Protein AF-A0AA36UKP7-F1 (afdb_monomer)

Solvent-accessible surface area (backbone atoms only — not comparable to full-atom values): 17516 Å² total; per-residue (Å²): 137,86,87,78,80,96,76,83,80,90,83,93,78,85,72,82,81,84,82,79,96,75,78,86,54,66,50,66,48,72,48,78,81,52,103,86,43,78,50,83,47,48,32,35,57,54,98,91,41,84,43,79,56,79,92,79,79,86,82,85,82,88,83,83,83,83,89,79,90,80,80,91,74,94,81,83,78,85,74,75,80,72,76,78,73,52,63,62,54,51,42,50,67,78,38,43,71,61,49,52,50,48,54,36,33,55,57,70,66,43,35,70,78,45,72,69,39,33,50,39,45,44,45,39,49,36,55,55,36,53,42,45,46,64,59,34,62,29,71,69,54,37,71,68,32,78,71,36,54,76,69,60,46,37,69,37,30,42,48,18,34,46,66,70,74,45,68,80,78,79,71,97,58,89,70,66,79,67,61,75,48,28,28,54,12,36,48,51,50,59,59,51,49,58,58,61,21,59,63,56,35,61,44,39,42,77,73,75,21,35,62,88,43,53,30,37,56,40,42,72,51,95,83,35,41,73,54,50,51,51,55,51,46,52,39,61,52,65,65,70,68,52,77,67,45,46,52,40,12,44,49,22,28,50,51,42,56,52,49,49,51,53,46,43,24,65,60,70,73,47,60,89,89,68,69,45,64,89,88,69,73,71,88,89,123

Organism: NCBI:txid997348

Sequence (285 aa):
MIYIPKLFCNMTDFICSFVNDSVPKYLKIINFHSQTQISHHLFFIDSGSLHLRSSEKPVVQVSSKPSIKFCRSSKDIHMSETQELTFAKRLKEQTATIHDSVDNLVMSVEPFTNKENYIKFLKLQSVFHKAVDHIYKDPELNKAIPELEYMARYDAVTQDLADLGDKPYEYGKPLPHETGNKAIGWLYCAEGSNLGAAFLFKHAQKLDYNGEHGARHLAPHPNGRGKHWRAFVEHLNALGLSPEAEAEAIQGAKDAFAFYKVVLRETFGLPEGAEAPEGFVPHRH

Mean predicted aligned error: 14.62 Å

Foldseek 3Di:
DDDDDDDDDDDDDWDWDDDDDDDDQKTWTWDDPDPPDIAIWIWGDDPNDIDTDDDDDDDDDDDDDDDDDDDDDDDDDPDPPPPDDFLLVVLCVLCVVLVVQLVLQLVLLPCLPALVSVLLVLLLVLLLLVLLLVVLVPPVLCVLQPPSNVLRCNVVSQQLCVLSVHHRHDDPDDRHNDDALLSLLSSSLLLVVLLVLVQVQVSVVVNVAHCVHNCVSNHADPVGSVVVVVSVSVSSSVPPDDPVSSVSNSVSNVVSSVVSVVSSCVSSVHDPPDTRPPPRDRPPD

pLDDT: mean 78.12, std 27.67, range [23.27, 98.81]

Radius of gyration: 25.86 Å; Cα contacts (8 Å, |Δi|>4): 288; chains: 1; bounding box: 79×46×54 Å

InterPro domains:
  IPR016053 Haem oxygenase-like [PF01126] (86-266)
  IPR016084 Haem oxygenase-like, multi-helical [G3DSA:1.20.910.10] (78-285)
  IPR016084 Haem oxygenase-like, multi-helical [SSF48613] (87-267)

Structure (mmCIF, N/CA/C/O backbone):
data_AF-A0AA36UKP7-F1
#
_entry.id   AF-A0AA36UKP7-F1
#
loop_
_atom_site.group_PDB
_atom_site.id
_atom_site.type_symbol
_atom_site.label_atom_id
_atom_site.label_alt_id
_atom_site.label_comp_id
_atom_site.label_asym_id
_atom_site.label_entity_id
_atom_site.label_seq_id
_atom_site.pdbx_PDB_ins_code
_atom_site.Cartn_x
_atom_site.Cartn_y
_atom_site.Cartn_z
_atom_site.occupancy
_atom_site.B_iso_or_equiv
_atom_site.auth_seq_id
_atom_site.auth_comp_id
_atom_site.auth_asym_id
_atom_site.auth_atom_id
_atom_site.pdbx_PDB_model_num
ATOM 1 N N . MET A 1 1 ? 24.462 -5.124 30.229 1.00 25.95 1 MET A N 1
ATOM 2 C CA . MET A 1 1 ? 24.874 -4.131 29.215 1.00 25.95 1 MET A CA 1
ATOM 3 C C . MET A 1 1 ? 26.397 -4.163 29.174 1.00 25.95 1 MET A C 1
ATOM 5 O O . MET A 1 1 ? 27.007 -3.806 30.170 1.00 25.95 1 MET A O 1
ATOM 9 N N . ILE A 1 2 ? 27.004 -4.733 28.130 1.00 26.19 2 ILE A N 1
ATOM 10 C CA . ILE A 1 2 ? 28.469 -4.860 28.023 1.00 26.19 2 ILE A CA 1
ATOM 11 C C . ILE A 1 2 ? 28.966 -3.689 27.173 1.00 26.19 2 ILE A C 1
ATOM 13 O O . ILE A 1 2 ? 28.520 -3.520 26.042 1.00 26.19 2 ILE A O 1
ATOM 17 N N . TYR A 1 3 ? 29.846 -2.865 27.738 1.00 23.47 3 TYR A N 1
ATOM 18 C CA . TYR A 1 3 ? 30.470 -1.731 27.060 1.00 23.47 3 TYR A CA 1
ATOM 19 C C . TYR A 1 3 ? 31.751 -2.212 26.366 1.00 23.47 3 TYR A C 1
ATOM 21 O O . TYR A 1 3 ? 32.663 -2.692 27.036 1.00 23.47 3 TYR A O 1
ATOM 29 N N . ILE A 1 4 ? 31.818 -2.116 25.035 1.00 28.45 4 ILE A N 1
ATOM 30 C CA . ILE A 1 4 ? 33.010 -2.477 24.251 1.00 28.45 4 ILE A CA 1
ATOM 31 C C . ILE A 1 4 ? 33.709 -1.174 23.824 1.00 28.45 4 ILE A C 1
ATOM 33 O O . ILE A 1 4 ? 33.084 -0.365 23.134 1.00 28.45 4 ILE A O 1
ATOM 37 N N . PRO A 1 5 ? 34.975 -0.923 24.216 1.00 24.91 5 PRO A N 1
ATOM 38 C CA . PRO A 1 5 ? 35.673 0.297 23.831 1.00 24.91 5 PRO A CA 1
ATOM 39 C C . PRO A 1 5 ? 36.017 0.284 22.337 1.00 24.91 5 PRO A C 1
ATOM 41 O O . PRO A 1 5 ? 36.476 -0.724 21.802 1.00 24.91 5 PRO A O 1
ATOM 44 N N . LYS A 1 6 ? 35.850 1.440 21.683 1.00 31.39 6 LYS A N 1
ATOM 45 C CA . LYS A 1 6 ? 36.359 1.728 20.335 1.00 31.39 6 LYS A CA 1
ATOM 46 C C . LYS A 1 6 ? 37.882 1.578 20.311 1.00 31.39 6 LYS A C 1
ATOM 48 O O . LYS A 1 6 ? 38.593 2.510 20.672 1.00 31.39 6 LYS A O 1
ATOM 53 N N . LEU A 1 7 ? 38.377 0.441 19.843 1.00 26.36 7 LEU A N 1
ATOM 54 C CA . LEU A 1 7 ? 39.766 0.257 19.438 1.00 26.36 7 LEU A CA 1
ATOM 55 C C . LEU A 1 7 ? 39.769 -0.551 18.132 1.00 26.36 7 LEU A C 1
ATOM 57 O O . LEU A 1 7 ? 39.275 -1.671 18.098 1.00 26.36 7 LEU A O 1
ATOM 61 N N . PHE A 1 8 ? 40.347 0.061 17.093 1.00 27.14 8 PHE A N 1
ATOM 62 C CA . PHE A 1 8 ? 40.630 -0.455 15.741 1.00 27.14 8 PHE A CA 1
ATOM 63 C C . PHE A 1 8 ? 39.546 -0.304 14.651 1.00 27.14 8 PHE A C 1
ATOM 65 O O . PHE A 1 8 ? 38.723 -1.168 14.385 1.00 27.14 8 PHE A O 1
ATOM 72 N N . CYS A 1 9 ? 39.618 0.879 14.031 1.00 26.72 9 CYS A N 1
ATOM 73 C CA . CYS A 1 9 ? 39.531 1.223 12.605 1.00 26.72 9 CYS A CA 1
ATOM 74 C C . CYS A 1 9 ? 39.213 0.116 11.571 1.00 26.72 9 CYS A C 1
ATOM 76 O O . CYS A 1 9 ? 39.913 -0.887 11.507 1.00 26.72 9 CYS A O 1
ATOM 78 N N . ASN A 1 10 ? 38.260 0.445 10.684 1.00 29.30 10 ASN A N 1
ATOM 79 C CA . ASN A 1 10 ? 38.115 0.045 9.277 1.00 29.30 10 ASN A CA 1
ATOM 80 C C . ASN A 1 10 ? 38.398 -1.420 8.912 1.00 29.30 10 ASN A C 1
ATOM 82 O O . ASN A 1 10 ? 39.548 -1.766 8.667 1.00 29.30 10 ASN A O 1
ATOM 86 N N . MET A 1 11 ? 37.329 -2.214 8.757 1.00 27.25 11 MET A N 1
ATOM 87 C CA . MET A 1 11 ? 37.030 -3.078 7.596 1.00 27.25 11 MET A CA 1
ATOM 88 C C . MET A 1 11 ? 35.904 -4.055 7.973 1.00 27.25 11 MET A C 1
ATOM 90 O O . MET A 1 11 ? 35.941 -4.715 9.009 1.00 27.25 11 MET A O 1
ATOM 94 N N . THR A 1 12 ? 34.856 -4.047 7.159 1.00 31.64 12 THR A N 1
ATOM 95 C CA . THR A 1 12 ? 33.566 -4.716 7.339 1.00 31.64 12 THR A CA 1
ATOM 96 C C . THR A 1 12 ? 33.681 -6.214 7.051 1.00 31.64 12 THR A C 1
ATOM 98 O O . THR A 1 12 ? 34.183 -6.575 5.994 1.00 31.64 12 THR A O 1
ATOM 101 N N . ASP A 1 13 ? 33.280 -7.058 8.009 1.00 32.53 13 ASP A N 1
ATOM 102 C CA . ASP A 1 13 ? 32.375 -8.217 7.844 1.00 32.53 13 ASP A CA 1
ATOM 103 C C . ASP A 1 13 ? 32.493 -9.161 9.055 1.00 32.53 13 ASP A C 1
ATOM 105 O O . ASP A 1 13 ? 33.478 -9.873 9.243 1.00 32.53 13 ASP A O 1
ATOM 109 N N . PHE A 1 14 ? 31.461 -9.168 9.906 1.00 35.47 14 PHE A N 1
ATOM 110 C CA . PHE A 1 14 ? 31.338 -10.083 11.043 1.00 35.47 14 PHE A CA 1
ATOM 111 C C . PHE A 1 14 ? 30.368 -11.213 10.687 1.00 35.47 14 PHE A C 1
ATOM 113 O O . PHE A 1 14 ? 29.180 -10.968 10.493 1.00 35.47 14 PHE A O 1
ATOM 120 N N . ILE A 1 15 ? 30.841 -12.461 10.676 1.00 32.59 15 ILE A N 1
ATOM 121 C CA . ILE A 1 15 ? 29.964 -13.640 10.621 1.00 32.59 15 ILE A CA 1
ATOM 122 C C . ILE A 1 15 ? 29.880 -14.240 12.028 1.00 32.59 15 ILE A C 1
ATOM 124 O O . ILE A 1 15 ? 30.744 -15.009 12.445 1.00 32.59 15 ILE A O 1
ATOM 128 N N . CYS A 1 16 ? 28.825 -13.894 12.768 1.00 32.91 16 CYS A N 1
ATOM 129 C CA . CYS A 1 16 ? 28.451 -14.599 13.994 1.00 32.91 16 CYS A CA 1
ATOM 130 C C . CYS A 1 16 ? 27.569 -15.800 13.635 1.00 32.91 16 CYS A C 1
ATOM 132 O O . CYS A 1 16 ? 26.405 -15.634 13.281 1.00 32.91 16 CYS A O 1
ATOM 134 N N . SER A 1 17 ? 28.102 -17.017 13.749 1.00 34.38 17 SER A N 1
ATOM 135 C CA . SER A 1 17 ? 27.294 -18.241 13.703 1.00 34.38 17 SER A CA 1
ATOM 136 C C . SER A 1 17 ? 26.909 -18.630 15.134 1.00 34.38 17 SER A C 1
ATOM 138 O O . SER A 1 17 ? 27.776 -19.036 15.912 1.00 34.38 17 SER A O 1
ATOM 140 N N . PHE A 1 18 ? 25.626 -18.521 15.476 1.00 33.78 18 PHE A N 1
ATOM 141 C CA . PHE A 1 18 ? 25.065 -19.065 16.714 1.00 33.78 18 PHE A CA 1
ATOM 142 C C . PHE A 1 18 ? 24.665 -20.525 16.477 1.00 33.78 18 PHE A C 1
ATOM 144 O O . PHE A 1 18 ? 23.851 -20.806 15.602 1.00 33.78 18 PHE A O 1
ATOM 151 N N . VAL A 1 19 ? 25.238 -21.455 17.243 1.00 30.36 19 VAL A N 1
ATOM 152 C CA . VAL A 1 19 ? 24.817 -22.864 17.243 1.00 30.36 19 VAL A CA 1
ATOM 153 C C . VAL A 1 19 ? 24.002 -23.105 18.519 1.00 30.36 19 VAL A C 1
ATOM 155 O O . VAL A 1 19 ? 24.555 -23.017 19.608 1.00 30.36 19 VAL A O 1
ATOM 158 N N . ASN A 1 20 ? 22.695 -23.316 18.326 1.00 27.98 20 ASN A N 1
ATOM 159 C CA . ASN A 1 20 ? 21.596 -23.713 19.226 1.00 27.98 20 ASN A CA 1
ATOM 160 C C . ASN A 1 20 ? 21.738 -23.677 20.768 1.00 27.98 20 ASN A C 1
ATOM 162 O O . ASN A 1 20 ? 22.604 -24.309 21.366 1.00 27.98 20 ASN A O 1
ATOM 166 N N . ASP A 1 21 ? 20.734 -23.019 21.365 1.00 37.41 21 ASP A N 1
ATOM 167 C CA . ASP A 1 21 ? 20.038 -23.233 22.644 1.00 37.41 21 ASP A CA 1
ATOM 168 C C . ASP A 1 21 ? 20.729 -24.056 23.737 1.00 37.41 21 ASP A C 1
ATOM 170 O O . ASP A 1 21 ? 20.522 -25.261 23.868 1.00 37.41 21 ASP A O 1
ATOM 174 N N . SER A 1 22 ? 21.482 -23.342 24.582 1.00 37.44 22 SER A N 1
ATOM 175 C CA . SER A 1 22 ? 21.531 -23.425 26.058 1.00 37.44 22 SER A CA 1
ATOM 176 C C . SER A 1 22 ? 22.812 -22.720 26.522 1.00 37.44 22 SER A C 1
ATOM 178 O O . SER A 1 22 ? 23.862 -23.343 26.591 1.00 37.44 22 SER A O 1
ATOM 180 N N . VAL A 1 23 ? 22.733 -21.410 26.798 1.00 38.44 23 VAL A N 1
ATOM 181 C CA . VAL A 1 23 ? 23.818 -20.523 27.293 1.00 38.44 23 VAL A CA 1
ATOM 182 C C . VAL A 1 23 ? 25.157 -20.640 26.522 1.00 38.44 23 VAL A C 1
ATOM 184 O O . VAL A 1 23 ? 25.957 -21.540 26.786 1.00 38.44 23 VAL A O 1
ATOM 187 N N . PRO A 1 24 ? 25.487 -19.709 25.603 1.00 42.19 24 PRO A N 1
ATOM 188 C CA . PRO A 1 24 ? 26.693 -19.838 24.790 1.00 42.19 24 PRO A CA 1
ATOM 189 C C . PRO A 1 24 ? 27.954 -19.656 25.647 1.00 42.19 24 PRO A C 1
ATOM 191 O O . PRO A 1 24 ? 28.217 -18.573 26.164 1.00 42.19 24 PRO A O 1
ATOM 194 N N . LYS A 1 25 ? 28.768 -20.713 25.771 1.00 46.72 25 LYS A N 1
ATOM 195 C CA . LYS A 1 25 ? 30.097 -20.640 26.407 1.00 46.72 25 LYS A CA 1
ATOM 196 C C . LYS A 1 25 ? 31.215 -20.208 25.449 1.00 46.72 25 LYS A C 1
ATOM 198 O O . LYS A 1 25 ? 32.309 -19.914 25.922 1.00 46.72 25 LYS A O 1
ATOM 203 N N . TYR A 1 26 ? 30.971 -20.144 24.133 1.00 43.03 26 TYR A N 1
ATOM 204 C CA . TYR A 1 26 ? 32.023 -19.908 23.134 1.00 43.03 26 TYR A CA 1
ATOM 205 C C . TYR A 1 26 ? 31.586 -19.003 21.975 1.00 43.03 26 TYR A C 1
ATOM 207 O O . TYR A 1 26 ? 30.473 -19.128 21.467 1.00 43.03 26 TYR A O 1
ATOM 215 N N . LEU A 1 27 ? 32.500 -18.136 21.529 1.00 45.94 27 LEU A N 1
ATOM 216 C CA . LEU A 1 27 ? 32.374 -17.273 20.351 1.00 45.94 27 LEU A CA 1
ATOM 217 C C . LEU A 1 27 ? 33.537 -17.571 19.393 1.00 45.94 27 LEU A C 1
ATOM 219 O O . LEU A 1 27 ? 34.703 -17.549 19.795 1.00 45.94 27 LEU A O 1
ATOM 223 N N . LYS A 1 28 ? 33.235 -17.856 18.122 1.00 44.00 28 LYS A N 1
ATOM 224 C CA . LYS A 1 28 ? 34.241 -18.105 17.079 1.00 44.00 28 LYS A CA 1
ATOM 225 C C . LYS A 1 28 ? 34.325 -16.889 16.163 1.00 44.00 28 LYS A C 1
ATOM 227 O O . LYS A 1 28 ? 33.326 -16.528 15.553 1.00 44.00 28 LYS A O 1
ATOM 232 N N . ILE A 1 29 ? 35.508 -16.285 16.064 1.00 50.94 29 ILE A N 1
ATOM 233 C CA . ILE A 1 29 ? 35.768 -15.135 15.188 1.00 50.94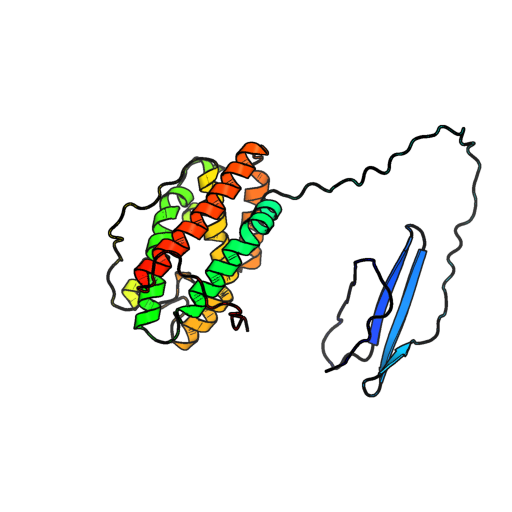 29 ILE A CA 1
ATOM 234 C C . ILE A 1 29 ? 36.737 -15.575 14.091 1.00 50.94 29 ILE A C 1
ATOM 236 O O . ILE A 1 29 ? 37.757 -16.217 14.365 1.00 50.94 29 ILE A O 1
ATOM 240 N N . ILE A 1 30 ? 36.393 -15.259 12.844 1.00 44.44 30 ILE A N 1
ATOM 241 C CA . ILE A 1 30 ? 37.206 -15.542 11.661 1.00 44.44 30 ILE A CA 1
ATOM 242 C C . ILE A 1 30 ? 37.650 -14.199 11.103 1.00 44.44 30 ILE A C 1
ATOM 244 O O . ILE A 1 30 ? 36.808 -13.400 10.707 1.00 44.44 30 ILE A O 1
ATOM 248 N N . ASN A 1 31 ? 38.961 -13.966 11.073 1.00 45.44 31 ASN A N 1
ATOM 249 C CA . ASN A 1 31 ? 39.519 -12.773 10.455 1.00 45.44 31 ASN A CA 1
ATOM 250 C C . ASN A 1 31 ? 40.154 -13.136 9.114 1.00 45.44 31 ASN A C 1
ATOM 252 O O . ASN A 1 31 ? 40.974 -14.053 9.021 1.00 45.44 31 ASN A O 1
ATOM 256 N N . PHE A 1 32 ? 39.815 -12.362 8.088 1.00 41.56 32 PHE A N 1
ATOM 257 C CA . PHE A 1 32 ? 40.439 -12.435 6.774 1.00 41.56 32 PHE A CA 1
ATOM 258 C C . PHE A 1 32 ? 41.482 -11.325 6.681 1.00 41.56 32 PHE A C 1
ATOM 260 O O . PHE A 1 32 ? 41.157 -10.154 6.847 1.00 41.56 32 PHE A O 1
ATOM 267 N N . HIS A 1 33 ? 42.755 -11.688 6.507 1.00 45.84 33 HIS A N 1
ATOM 268 C CA . HIS A 1 33 ? 43.847 -10.706 6.407 1.00 45.84 33 HIS A CA 1
ATOM 269 C C . HIS A 1 33 ? 44.265 -10.462 4.944 1.00 45.84 33 HIS A C 1
ATOM 271 O O . HIS A 1 33 ? 44.788 -9.397 4.631 1.00 45.84 33 HIS A O 1
ATOM 277 N N . SER A 1 34 ? 44.036 -11.431 4.045 1.00 44.09 34 SER A N 1
ATOM 278 C CA . SER A 1 34 ? 44.198 -11.328 2.580 1.00 44.09 34 SER A CA 1
ATOM 279 C C . SER A 1 34 ? 43.607 -12.571 1.880 1.00 44.09 34 SER A C 1
ATOM 281 O O . SER A 1 34 ? 43.241 -13.528 2.563 1.00 44.09 34 SER A O 1
ATOM 283 N N . GLN A 1 35 ? 43.583 -12.619 0.535 1.00 44.81 35 GLN A N 1
ATOM 284 C CA . GLN A 1 35 ? 43.099 -13.778 -0.255 1.00 44.81 35 GLN A CA 1
ATOM 285 C C . GLN A 1 35 ? 43.805 -15.119 0.053 1.00 44.81 35 GLN A C 1
ATOM 287 O O . GLN A 1 35 ? 43.353 -16.164 -0.402 1.00 44.81 35 GLN A O 1
ATOM 292 N N . THR A 1 36 ? 44.906 -15.119 0.814 1.00 35.88 36 THR A N 1
ATOM 293 C CA . THR A 1 36 ? 45.700 -16.328 1.105 1.00 35.88 36 THR A CA 1
ATOM 294 C C . THR A 1 36 ? 45.936 -16.589 2.597 1.00 35.88 36 THR A C 1
ATOM 296 O O . THR A 1 36 ? 46.627 -17.548 2.939 1.00 35.88 36 THR A O 1
ATOM 299 N N . GLN A 1 37 ? 45.358 -15.792 3.507 1.00 34.19 37 GLN A N 1
ATOM 300 C CA . GLN A 1 37 ? 45.531 -15.983 4.953 1.00 34.19 37 GLN A CA 1
ATOM 301 C C . GLN A 1 37 ? 44.224 -15.805 5.735 1.00 34.19 37 GLN A C 1
ATOM 303 O O . GLN A 1 37 ? 43.630 -14.724 5.749 1.00 34.19 37 GLN A O 1
ATOM 308 N N . ILE A 1 38 ? 43.839 -16.869 6.445 1.00 41.47 38 ILE A N 1
ATOM 309 C CA . ILE A 1 38 ? 42.707 -16.920 7.375 1.00 41.47 38 ILE A CA 1
ATOM 310 C C . ILE A 1 38 ? 43.253 -17.269 8.760 1.00 41.47 38 ILE A C 1
ATOM 312 O O . ILE A 1 38 ? 44.014 -18.228 8.906 1.00 41.47 38 ILE A O 1
ATOM 316 N N . SER A 1 39 ? 42.856 -16.513 9.781 1.00 47.38 39 SER A N 1
ATOM 317 C CA . SER A 1 39 ? 43.146 -16.821 11.183 1.00 47.38 39 SER A CA 1
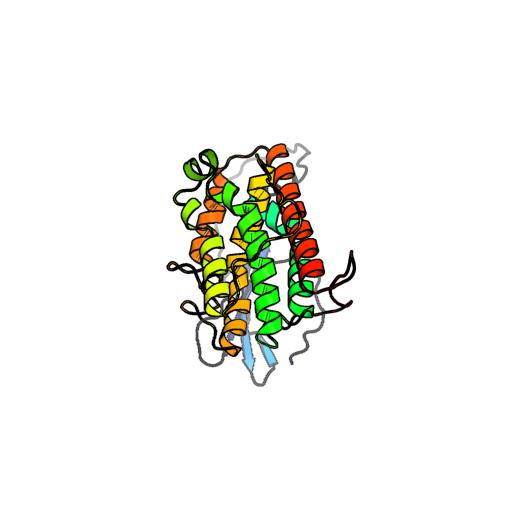ATOM 318 C C . SER A 1 39 ? 41.854 -17.131 11.942 1.00 47.38 39 SER A C 1
ATOM 320 O O . SER A 1 39 ? 40.849 -16.425 11.837 1.00 47.38 39 SER A O 1
ATOM 322 N N . HIS A 1 40 ? 41.878 -18.224 12.708 1.00 47.22 40 HIS A N 1
ATOM 323 C CA . HIS A 1 40 ? 40.769 -18.656 13.554 1.00 47.22 40 HIS A CA 1
ATOM 324 C C . HIS A 1 40 ? 41.074 -18.328 15.013 1.00 47.22 40 HIS A C 1
ATOM 326 O O . HIS A 1 40 ? 42.080 -18.786 15.552 1.00 47.22 40 HIS A O 1
ATOM 332 N N . HIS A 1 41 ? 40.179 -17.586 15.662 1.00 53.59 41 HIS A N 1
ATOM 333 C CA . HIS A 1 41 ? 40.274 -17.300 17.089 1.00 53.59 41 HIS A CA 1
ATOM 334 C C . HIS A 1 41 ? 39.036 -17.831 17.811 1.00 53.59 41 HIS A C 1
ATOM 336 O O . HIS A 1 41 ? 37.898 -17.552 17.421 1.00 53.59 41 HIS A O 1
ATOM 342 N N . LEU A 1 42 ? 39.269 -18.628 18.857 1.00 46.03 42 LEU A N 1
ATOM 343 C CA . LEU A 1 42 ? 38.218 -19.177 19.704 1.00 46.03 42 LEU A CA 1
ATOM 344 C C . LEU A 1 42 ? 38.231 -18.450 21.048 1.00 46.03 42 LEU A C 1
ATOM 346 O O . LEU A 1 42 ? 39.224 -18.483 21.778 1.00 46.03 42 LEU A O 1
ATOM 350 N N . PHE A 1 43 ? 37.116 -17.811 21.371 1.00 54.94 43 PHE A N 1
ATOM 351 C CA . PHE A 1 43 ? 36.921 -17.105 22.626 1.00 54.94 43 PHE A CA 1
ATOM 352 C C . PHE A 1 43 ? 35.907 -17.842 23.491 1.00 54.94 43 PHE A C 1
ATOM 354 O O . PHE A 1 43 ? 35.003 -18.505 22.977 1.00 54.94 43 PHE A O 1
ATOM 361 N N . PHE A 1 44 ? 36.043 -17.706 24.804 1.00 50.09 44 PHE A N 1
ATOM 362 C CA . PHE A 1 44 ? 35.047 -18.162 25.764 1.00 50.09 44 PHE A CA 1
ATOM 363 C C . PHE A 1 44 ? 34.664 -17.039 26.717 1.00 50.09 44 PHE A C 1
ATOM 365 O O . PHE A 1 44 ? 35.445 -16.115 26.947 1.00 50.09 44 PHE A O 1
ATOM 372 N N . ILE A 1 45 ? 33.439 -17.112 27.230 1.00 46.25 45 ILE A N 1
ATOM 373 C CA . ILE A 1 45 ? 32.910 -16.143 28.188 1.00 46.25 45 ILE A CA 1
ATOM 374 C C . ILE A 1 45 ? 32.882 -16.816 29.555 1.00 46.25 45 ILE A C 1
ATOM 376 O O . ILE A 1 45 ? 32.211 -17.833 29.732 1.00 46.25 45 ILE A O 1
ATOM 380 N N . ASP A 1 46 ? 33.599 -16.232 30.507 1.00 40.41 46 ASP A N 1
ATOM 381 C CA . ASP A 1 46 ? 33.549 -16.607 31.917 1.00 40.41 46 ASP A CA 1
ATOM 382 C C . ASP A 1 46 ? 33.212 -15.359 32.735 1.00 40.41 46 ASP A C 1
ATOM 384 O O . ASP A 1 46 ? 33.821 -14.305 32.557 1.00 40.41 46 ASP A O 1
ATOM 388 N N . SER A 1 47 ? 32.192 -15.456 33.590 1.00 43.88 47 SER A N 1
ATOM 389 C CA . SER A 1 47 ? 31.840 -14.405 34.554 1.00 43.88 47 SER A CA 1
ATOM 390 C C . SER A 1 47 ? 31.666 -13.003 33.936 1.00 43.88 47 SER A C 1
ATOM 392 O O . SER A 1 47 ? 32.007 -11.987 34.536 1.00 43.88 47 SER A O 1
ATOM 394 N N . GLY A 1 48 ? 31.142 -12.942 32.704 1.00 41.97 48 GLY A N 1
ATOM 395 C CA . GLY A 1 48 ? 30.906 -11.695 31.965 1.00 41.97 48 GLY A CA 1
ATOM 396 C C . GLY A 1 48 ? 32.127 -11.110 31.243 1.00 41.97 48 GLY A C 1
ATOM 397 O O . GLY A 1 48 ? 31.999 -10.054 30.628 1.00 41.97 48 GLY A O 1
ATOM 398 N N . SER A 1 49 ? 33.279 -11.789 31.273 1.00 41.22 49 SER A N 1
ATOM 399 C CA . SER A 1 49 ? 34.518 -11.380 30.598 1.00 41.22 49 SER A CA 1
ATOM 400 C C . SER A 1 49 ? 34.869 -12.319 29.438 1.00 41.22 49 SER A C 1
ATOM 402 O O . SER A 1 49 ? 34.707 -13.537 29.532 1.00 41.22 49 SER A O 1
ATOM 404 N N . LEU A 1 50 ? 35.335 -11.750 28.319 1.00 43.81 50 LEU A N 1
ATOM 405 C CA . LEU A 1 50 ? 35.739 -12.493 27.121 1.00 43.81 50 LEU A CA 1
ATOM 406 C C . LEU A 1 50 ? 37.223 -12.879 27.217 1.00 43.81 50 LEU A C 1
ATOM 408 O O . LEU A 1 50 ? 38.087 -12.007 27.276 1.00 43.81 50 LEU A O 1
ATOM 412 N N . HIS A 1 51 ? 37.524 -14.174 27.170 1.00 46.12 51 HIS A N 1
ATOM 413 C CA . HIS A 1 51 ? 38.886 -14.707 27.219 1.00 46.12 51 HIS A CA 1
ATOM 414 C C . HIS A 1 51 ? 39.259 -15.397 25.898 1.00 46.12 51 HIS A C 1
ATOM 416 O O . HIS A 1 51 ? 38.485 -16.187 25.353 1.00 46.12 51 HIS A O 1
ATOM 422 N N . LEU A 1 52 ? 40.457 -15.111 25.374 1.00 48.22 52 LEU A N 1
ATOM 423 C CA . LEU A 1 52 ? 41.021 -15.786 24.198 1.00 48.22 52 LEU A CA 1
ATOM 424 C C . LEU A 1 52 ? 41.629 -17.129 24.621 1.00 48.22 52 LEU A C 1
ATOM 426 O O . LEU A 1 52 ? 42.515 -17.169 25.475 1.00 48.22 52 LEU A O 1
ATOM 430 N N . ARG A 1 53 ? 41.203 -18.234 24.003 1.00 43.22 53 ARG A N 1
ATOM 431 C CA . ARG A 1 53 ? 41.856 -19.534 24.194 1.00 43.22 53 ARG A CA 1
ATOM 432 C C . ARG A 1 53 ? 43.039 -19.629 23.224 1.00 43.22 53 ARG A C 1
ATOM 434 O O . ARG A 1 53 ? 42.822 -19.550 22.024 1.00 43.22 53 ARG A O 1
ATOM 441 N N . SER A 1 54 ? 44.252 -19.738 23.778 1.00 43.31 54 SER A N 1
ATOM 442 C CA . SER A 1 54 ? 45.571 -20.011 23.158 1.00 43.31 54 SER A CA 1
ATOM 443 C C . SER A 1 54 ? 45.652 -20.094 21.619 1.00 43.31 54 SER A C 1
ATOM 445 O O . SER A 1 54 ? 44.986 -20.908 20.982 1.00 43.31 54 SER A O 1
ATOM 447 N N . SER A 1 55 ? 46.554 -19.305 21.024 1.00 43.81 55 SER A N 1
ATOM 448 C CA . SER A 1 55 ? 46.850 -19.301 19.588 1.00 43.81 55 SER A CA 1
ATOM 449 C C . SER A 1 55 ? 47.720 -20.493 19.163 1.00 43.81 55 SER A C 1
ATOM 451 O O . SER A 1 55 ? 48.947 -20.387 19.134 1.00 43.81 55 SER A O 1
ATOM 453 N N . GLU A 1 56 ? 47.117 -21.601 18.748 1.00 37.59 56 GLU A N 1
ATOM 454 C CA . GLU A 1 56 ? 47.820 -22.582 17.915 1.00 37.59 56 GLU A CA 1
ATOM 455 C C . GLU A 1 56 ? 47.515 -22.292 16.442 1.00 37.59 56 GLU A C 1
ATOM 457 O O . GLU A 1 56 ? 46.378 -22.392 15.984 1.00 37.59 56 GLU A O 1
ATOM 462 N N . LYS A 1 57 ? 48.539 -21.854 15.702 1.00 35.47 57 LYS A N 1
ATOM 463 C CA . LYS A 1 57 ? 48.472 -21.631 14.253 1.00 35.47 57 LYS A CA 1
ATOM 464 C C . LYS A 1 57 ? 48.572 -22.988 13.541 1.00 35.47 57 LYS A C 1
ATOM 466 O O . LYS A 1 57 ? 49.627 -23.610 13.655 1.00 35.47 57 LYS A O 1
ATOM 471 N N . PRO A 1 58 ? 47.600 -23.426 12.724 1.00 29.59 58 PRO A N 1
ATOM 472 C CA . PRO A 1 58 ? 47.883 -24.416 11.700 1.00 29.59 58 PRO A CA 1
ATOM 473 C C . PRO A 1 58 ? 48.492 -23.680 10.501 1.00 29.59 58 PRO A C 1
ATOM 475 O O . PRO A 1 58 ? 47.812 -22.945 9.787 1.00 29.59 58 PRO A O 1
ATOM 478 N N . VAL A 1 59 ? 49.802 -23.836 10.303 1.00 29.77 59 VAL A N 1
ATOM 479 C CA . VAL A 1 59 ? 50.492 -23.395 9.085 1.00 29.77 59 VAL A CA 1
ATOM 480 C C . VAL A 1 59 ? 50.277 -24.472 8.024 1.00 29.77 59 VAL A C 1
ATOM 482 O O . VAL A 1 59 ? 50.887 -25.534 8.093 1.00 29.77 59 VAL A O 1
ATOM 485 N N . VAL A 1 60 ? 49.421 -24.211 7.036 1.00 28.94 60 VAL A N 1
ATOM 486 C CA . VAL A 1 60 ? 49.356 -25.035 5.820 1.00 28.94 60 VAL A CA 1
ATOM 487 C C . VAL A 1 60 ? 50.354 -24.458 4.813 1.00 28.94 60 VAL A C 1
ATOM 489 O O . VAL A 1 60 ? 50.151 -23.365 4.288 1.00 28.94 60 VAL A O 1
ATOM 492 N N . GLN A 1 61 ? 51.462 -25.168 4.577 1.00 27.22 61 GLN A N 1
ATOM 493 C CA . GLN A 1 61 ? 52.417 -24.866 3.506 1.00 27.22 61 GLN A CA 1
ATOM 494 C C . GLN A 1 61 ? 51.963 -25.532 2.203 1.00 27.22 61 GLN A C 1
ATOM 496 O O . GLN A 1 61 ? 51.862 -26.754 2.137 1.00 27.22 61 GLN A O 1
ATOM 501 N N . VAL A 1 62 ? 51.749 -24.741 1.150 1.00 29.33 62 VAL A N 1
ATOM 502 C CA . VAL A 1 62 ? 51.623 -25.250 -0.224 1.00 29.33 62 VAL A CA 1
ATOM 503 C C . VAL A 1 62 ? 52.986 -25.112 -0.900 1.00 29.33 62 VAL A C 1
ATOM 505 O O . VAL A 1 62 ? 53.520 -24.010 -1.030 1.00 29.33 62 VAL A O 1
ATOM 508 N N . SER A 1 63 ? 53.576 -26.246 -1.280 1.00 25.06 63 SER A N 1
ATOM 509 C CA . SER A 1 63 ? 54.900 -26.335 -1.891 1.00 25.06 63 SER A CA 1
ATOM 510 C C . SER A 1 63 ? 54.865 -26.261 -3.420 1.00 25.06 63 SER A C 1
ATOM 512 O O . SER A 1 63 ? 54.020 -26.881 -4.060 1.00 25.06 63 SER A O 1
ATOM 514 N N . SER A 1 64 ? 55.925 -25.651 -3.959 1.00 30.22 64 SER A N 1
ATOM 515 C CA . SER A 1 64 ? 56.473 -25.722 -5.327 1.00 30.22 64 SER A CA 1
ATOM 516 C C . SER A 1 64 ? 55.899 -24.784 -6.408 1.00 30.22 64 SER A C 1
ATOM 518 O O . SER A 1 64 ? 54.773 -24.906 -6.871 1.00 30.22 64 SER A O 1
ATOM 520 N N . LYS A 1 65 ? 56.761 -23.845 -6.839 1.00 30.38 65 LYS A N 1
ATOM 521 C CA . LYS A 1 65 ? 56.706 -23.128 -8.129 1.00 30.38 65 LYS A CA 1
ATOM 522 C C . LYS A 1 65 ? 57.186 -24.056 -9.264 1.00 30.38 65 LYS A C 1
ATOM 524 O O . LYS A 1 65 ? 57.966 -24.970 -8.995 1.00 30.38 65 LYS A O 1
ATOM 529 N N . PRO A 1 66 ? 56.895 -23.710 -10.532 1.00 27.52 66 PRO A N 1
ATOM 530 C CA . PRO A 1 66 ? 57.966 -23.073 -11.303 1.00 27.52 66 PRO A CA 1
ATOM 531 C C . PRO A 1 66 ? 57.529 -21.809 -12.069 1.00 27.52 66 PRO A C 1
ATOM 533 O O . PRO A 1 66 ? 56.541 -21.775 -12.788 1.00 27.52 66 PRO A O 1
ATOM 536 N N . SER A 1 67 ? 58.336 -20.766 -11.875 1.00 26.97 67 SER A N 1
ATOM 537 C CA . SER A 1 67 ? 58.823 -19.764 -12.833 1.00 26.97 67 SER A CA 1
ATOM 538 C C . SER A 1 67 ? 58.009 -19.447 -14.100 1.00 26.97 67 SER A C 1
ATOM 540 O O . SER A 1 67 ? 58.161 -20.117 -15.116 1.00 26.97 67 SER A O 1
ATOM 542 N N . ILE A 1 68 ? 57.341 -18.286 -14.114 1.00 25.03 68 ILE A N 1
ATOM 543 C CA . ILE A 1 68 ? 57.091 -17.512 -15.341 1.00 25.03 68 ILE A CA 1
ATOM 544 C C . ILE A 1 68 ? 57.538 -16.064 -15.094 1.00 25.03 68 ILE A C 1
ATOM 546 O O . ILE A 1 68 ? 57.154 -15.431 -14.112 1.00 25.03 68 ILE A O 1
ATOM 550 N N . LYS A 1 69 ? 58.429 -15.576 -15.965 1.00 26.02 69 LYS A N 1
ATOM 551 C CA . LYS A 1 69 ? 58.970 -14.210 -15.976 1.00 26.02 69 LYS A CA 1
ATOM 552 C C . LYS A 1 69 ? 57.842 -13.212 -16.253 1.00 26.02 69 LYS A C 1
ATOM 554 O O . LYS A 1 69 ? 57.246 -13.271 -17.322 1.00 26.02 69 LYS A O 1
ATOM 559 N N . PHE A 1 70 ? 57.615 -12.261 -15.348 1.00 24.19 70 PHE A N 1
ATOM 560 C CA . PHE A 1 70 ? 56.773 -11.099 -15.633 1.00 24.19 70 PHE A CA 1
ATOM 561 C C . PHE A 1 70 ? 57.644 -9.942 -16.128 1.00 24.19 70 PHE A C 1
ATOM 563 O O . PHE A 1 70 ? 58.501 -9.426 -15.408 1.00 24.19 70 PHE A O 1
ATOM 570 N N . CYS A 1 71 ? 57.436 -9.562 -17.386 1.00 23.27 71 CYS A N 1
ATOM 571 C CA . CYS A 1 71 ? 57.931 -8.315 -17.946 1.00 23.27 71 CYS A CA 1
ATOM 572 C C . CYS A 1 71 ? 57.147 -7.169 -17.286 1.00 23.27 71 CYS A C 1
ATOM 574 O O . CYS A 1 71 ? 55.920 -7.218 -17.227 1.00 23.27 71 CYS A O 1
ATOM 576 N N . ARG A 1 72 ? 57.837 -6.155 -16.750 1.00 30.53 72 ARG A N 1
ATOM 577 C CA . ARG A 1 72 ? 57.184 -4.957 -16.204 1.00 30.53 72 ARG A CA 1
ATOM 578 C C . ARG A 1 72 ? 56.479 -4.212 -17.338 1.00 30.53 72 ARG A C 1
ATOM 580 O O . ARG A 1 72 ? 57.150 -3.706 -18.231 1.00 30.53 72 ARG A O 1
ATOM 587 N N . SER A 1 73 ? 55.161 -4.088 -17.248 1.00 25.80 73 SER A N 1
ATOM 588 C CA . SER A 1 73 ? 54.417 -3.007 -17.888 1.00 25.80 73 SER A CA 1
ATOM 589 C C . SER A 1 73 ? 53.517 -2.374 -16.838 1.00 25.80 73 SER A C 1
ATOM 591 O O . SER A 1 73 ? 52.685 -3.039 -16.229 1.00 25.80 73 SER A O 1
ATOM 593 N N . SER A 1 74 ? 53.759 -1.095 -16.578 1.00 36.56 74 SER A N 1
ATOM 594 C CA . SER A 1 74 ? 52.944 -0.261 -15.708 1.00 36.56 74 SER A CA 1
ATOM 595 C C . SER A 1 74 ? 51.564 -0.044 -16.323 1.00 36.56 74 SER A C 1
ATOM 597 O O . SER A 1 74 ? 51.489 0.547 -17.400 1.00 36.56 74 SER A O 1
ATOM 599 N N . LYS A 1 75 ? 50.511 -0.451 -15.605 1.00 40.25 75 LYS A N 1
ATOM 600 C CA . LYS A 1 75 ? 49.204 0.220 -15.420 1.00 40.25 75 LYS A CA 1
ATOM 601 C C . LYS A 1 75 ? 48.141 -0.839 -15.127 1.00 40.25 75 LYS A C 1
ATOM 603 O O . LYS A 1 75 ? 47.496 -1.307 -16.050 1.00 40.25 75 LYS A O 1
ATO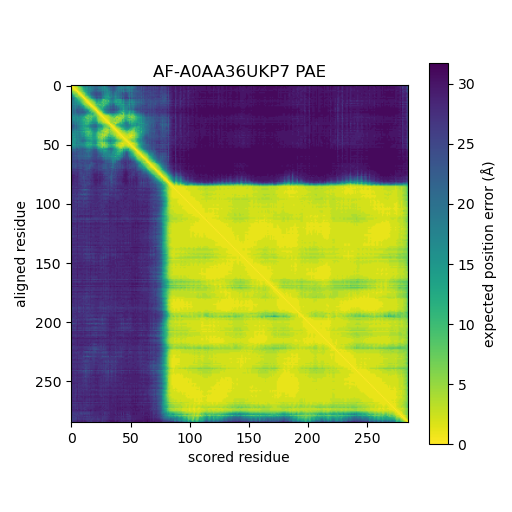M 608 N N . ASP A 1 76 ? 47.911 -1.115 -13.850 1.00 28.09 76 ASP A N 1
ATOM 609 C CA . ASP A 1 76 ? 46.632 -1.666 -13.406 1.00 28.09 76 ASP A CA 1
ATOM 610 C C . ASP A 1 76 ? 46.016 -0.651 -12.447 1.00 28.09 76 ASP A C 1
ATOM 612 O O . ASP A 1 76 ? 46.388 -0.518 -11.281 1.00 28.09 76 ASP A O 1
ATOM 616 N N . ILE A 1 77 ? 45.127 0.159 -13.016 1.00 37.12 77 ILE A N 1
ATOM 617 C CA . ILE A 1 77 ? 44.153 0.948 -12.275 1.00 37.12 77 ILE A CA 1
ATOM 618 C C . ILE A 1 77 ? 43.225 -0.076 -11.630 1.00 37.12 77 ILE A C 1
ATOM 620 O O . ILE A 1 77 ? 42.587 -0.861 -12.327 1.00 37.12 77 ILE A O 1
ATOM 624 N N . HIS A 1 78 ? 43.168 -0.080 -10.302 1.00 33.28 78 HIS A N 1
ATOM 625 C CA . HIS A 1 78 ? 42.226 -0.886 -9.539 1.00 33.28 78 HIS A CA 1
ATOM 626 C C . HIS A 1 78 ? 40.807 -0.364 -9.833 1.00 33.28 78 HIS A C 1
ATOM 628 O O . HIS A 1 78 ? 40.308 0.535 -9.160 1.00 33.28 78 HIS A O 1
ATOM 634 N N . MET A 1 79 ? 40.165 -0.875 -10.885 1.00 34.09 79 MET A N 1
ATOM 635 C CA . MET A 1 79 ? 38.726 -0.722 -11.070 1.00 34.09 79 MET A CA 1
ATOM 636 C C . MET A 1 79 ? 38.065 -1.642 -10.049 1.00 34.09 79 MET A C 1
ATOM 638 O O . MET A 1 79 ? 38.076 -2.861 -10.181 1.00 34.09 79 MET A O 1
ATOM 642 N N . SER A 1 80 ? 37.566 -1.043 -8.973 1.00 34.62 80 SER A N 1
ATOM 643 C CA . SER A 1 80 ? 36.564 -1.659 -8.113 1.00 34.62 80 SER A CA 1
ATOM 644 C C . SER A 1 80 ? 35.373 -2.031 -8.996 1.00 34.62 80 SER A C 1
ATOM 646 O O . SER A 1 80 ? 34.619 -1.142 -9.395 1.00 34.62 80 SER A O 1
ATOM 648 N N . GLU A 1 81 ? 35.213 -3.315 -9.327 1.00 38.56 81 GLU A N 1
ATOM 649 C CA . GLU A 1 81 ? 33.961 -3.846 -9.869 1.00 38.56 81 GLU A CA 1
ATOM 650 C C . GLU A 1 81 ? 32.854 -3.501 -8.874 1.00 38.56 81 GLU A C 1
ATOM 652 O O . GLU A 1 81 ? 32.713 -4.098 -7.808 1.00 38.56 81 GLU A O 1
ATOM 657 N N . THR A 1 82 ? 32.109 -2.450 -9.194 1.00 43.81 82 THR A N 1
ATOM 658 C CA . THR A 1 82 ? 30.920 -2.071 -8.447 1.00 43.81 82 THR A CA 1
ATOM 659 C C . THR A 1 82 ? 29.879 -3.081 -8.889 1.00 43.81 82 THR A C 1
ATOM 661 O O . THR A 1 82 ? 29.369 -2.979 -10.000 1.00 43.81 82 THR A O 1
ATOM 664 N N . GLN A 1 83 ? 29.665 -4.131 -8.097 1.00 53.03 83 GLN A N 1
ATOM 665 C CA . GLN A 1 83 ? 28.686 -5.164 -8.418 1.00 53.03 83 GLN A CA 1
ATOM 666 C C . GLN A 1 83 ? 27.329 -4.472 -8.617 1.00 53.03 83 GLN A C 1
ATOM 668 O O . GLN A 1 83 ? 26.804 -3.876 -7.674 1.00 53.03 83 GLN A O 1
ATOM 673 N N . GLU A 1 84 ? 26.806 -4.472 -9.848 1.00 71.75 84 GLU A N 1
ATOM 674 C CA . GLU A 1 84 ? 25.553 -3.784 -10.156 1.00 71.75 84 GLU A CA 1
ATOM 675 C C . GLU A 1 84 ? 24.441 -4.333 -9.262 1.00 71.75 84 GLU A C 1
ATOM 677 O O . GLU A 1 84 ? 24.191 -5.539 -9.187 1.00 71.75 84 GLU A O 1
ATOM 682 N N . LEU A 1 85 ? 23.787 -3.429 -8.534 1.00 86.00 85 LEU A N 1
ATOM 683 C CA . LEU A 1 85 ? 22.644 -3.780 -7.707 1.00 86.00 85 LEU A CA 1
ATOM 684 C C . LEU A 1 85 ? 21.530 -4.343 -8.596 1.00 86.00 85 LEU A C 1
ATOM 686 O O . LEU A 1 85 ? 21.335 -3.906 -9.723 1.00 86.00 85 LEU A O 1
ATOM 690 N N . THR A 1 86 ? 20.761 -5.299 -8.091 1.00 95.81 86 THR A N 1
ATOM 691 C CA . THR A 1 86 ? 19.546 -5.747 -8.783 1.00 95.81 86 THR A CA 1
ATOM 692 C C . THR A 1 86 ? 18.482 -4.6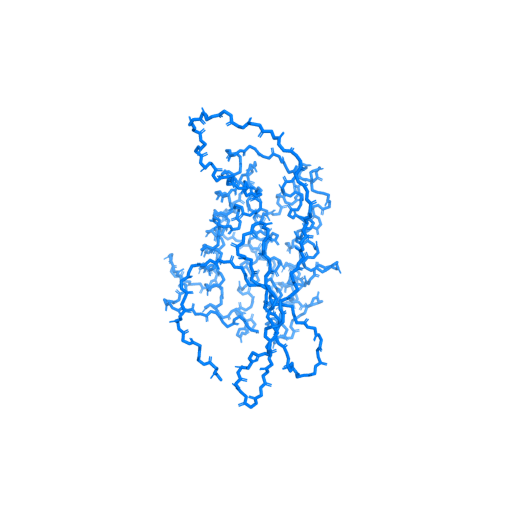46 -8.734 1.00 95.81 86 THR A C 1
ATOM 694 O O . THR A 1 86 ? 18.449 -3.872 -7.770 1.00 95.81 86 THR A O 1
ATOM 697 N N . PHE A 1 87 ? 17.552 -4.625 -9.690 1.00 97.12 87 PHE A N 1
ATOM 698 C CA . PHE A 1 87 ? 16.450 -3.655 -9.731 1.00 97.12 87 PHE A CA 1
ATOM 699 C C . PHE A 1 87 ? 15.711 -3.526 -8.386 1.00 97.12 87 PHE A C 1
ATOM 701 O O . PHE A 1 87 ? 15.611 -2.436 -7.820 1.00 97.12 87 PHE A O 1
ATOM 708 N N . ALA A 1 88 ? 15.297 -4.646 -7.783 1.00 97.00 88 ALA A N 1
ATOM 709 C CA . ALA A 1 88 ? 14.591 -4.630 -6.499 1.00 97.00 88 ALA A CA 1
ATOM 710 C C . ALA A 1 88 ? 15.428 -4.062 -5.330 1.00 97.00 88 ALA A C 1
ATOM 712 O O . ALA A 1 88 ? 14.872 -3.514 -4.374 1.00 97.00 88 ALA A O 1
ATOM 713 N N . LYS A 1 89 ? 16.766 -4.171 -5.388 1.00 96.62 89 LYS A N 1
ATOM 714 C CA . LYS A 1 89 ? 17.662 -3.563 -4.388 1.00 96.62 89 LYS A CA 1
ATOM 715 C C . LYS A 1 89 ? 17.723 -2.051 -4.578 1.00 96.62 89 LYS A C 1
ATOM 717 O O . LYS A 1 89 ? 17.603 -1.335 -3.590 1.00 96.62 89 LYS A O 1
ATOM 722 N N . ARG A 1 90 ? 17.819 -1.575 -5.827 1.00 97.44 90 ARG A N 1
ATOM 723 C CA . ARG A 1 90 ? 17.757 -0.140 -6.145 1.00 97.44 90 ARG A CA 1
ATOM 724 C C . ARG A 1 90 ? 16.438 0.485 -5.698 1.00 97.44 90 ARG A C 1
ATOM 726 O O . ARG A 1 90 ? 16.473 1.540 -5.073 1.00 97.44 90 ARG A O 1
ATOM 733 N N . LEU A 1 91 ? 15.305 -0.180 -5.946 1.00 97.62 91 LEU A N 1
ATOM 734 C CA . LEU A 1 91 ? 13.997 0.234 -5.420 1.00 97.62 91 LEU A CA 1
ATOM 735 C C . LEU A 1 91 ? 14.053 0.412 -3.902 1.00 97.62 91 LEU A C 1
ATOM 737 O O . LEU A 1 91 ? 13.825 1.513 -3.411 1.00 97.62 91 LEU A O 1
ATOM 741 N N . LYS A 1 92 ? 14.454 -0.637 -3.171 1.00 96.38 92 LYS A N 1
ATOM 742 C CA . LYS A 1 92 ? 14.541 -0.605 -1.706 1.00 96.38 92 LYS A CA 1
ATOM 743 C C . LYS A 1 92 ? 15.418 0.537 -1.193 1.00 96.38 92 LYS A C 1
ATOM 745 O O . LYS A 1 92 ? 15.012 1.248 -0.279 1.00 96.38 92 LYS A O 1
ATOM 750 N N . GLU A 1 93 ? 16.620 0.692 -1.740 1.00 96.94 93 GLU A N 1
ATOM 751 C CA . GLU A 1 93 ? 17.563 1.729 -1.308 1.00 96.94 93 GLU A CA 1
ATOM 752 C C . GLU A 1 93 ? 17.018 3.132 -1.575 1.00 96.94 93 GLU A C 1
ATOM 754 O O . GLU A 1 93 ? 17.060 3.990 -0.695 1.00 96.94 93 GLU A O 1
ATOM 759 N N . GLN A 1 94 ? 16.440 3.360 -2.756 1.00 97.69 94 GLN A N 1
ATOM 760 C CA . GLN A 1 94 ? 15.947 4.678 -3.151 1.00 97.69 94 GLN A CA 1
ATOM 761 C C . GLN A 1 94 ? 14.580 5.041 -2.562 1.00 97.69 94 GLN A C 1
ATOM 763 O O . GLN A 1 94 ? 14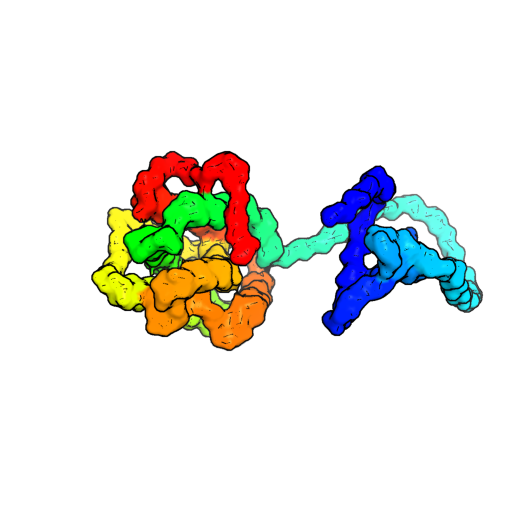.171 6.202 -2.658 1.00 97.69 94 GLN A O 1
ATOM 768 N N . THR A 1 95 ? 13.881 4.090 -1.939 1.00 96.81 95 THR A N 1
ATOM 769 C CA . THR A 1 95 ? 12.621 4.341 -1.228 1.00 96.81 95 THR A CA 1
ATOM 770 C C . THR A 1 95 ? 12.727 4.174 0.287 1.00 96.81 95 THR A C 1
ATOM 772 O O . THR A 1 95 ? 11.734 4.392 0.975 1.00 96.81 95 THR A O 1
ATOM 775 N N . ALA A 1 96 ? 13.895 3.825 0.838 1.00 94.38 96 ALA A N 1
ATOM 776 C CA . ALA A 1 96 ? 14.053 3.538 2.268 1.00 94.38 96 ALA A CA 1
ATOM 777 C C 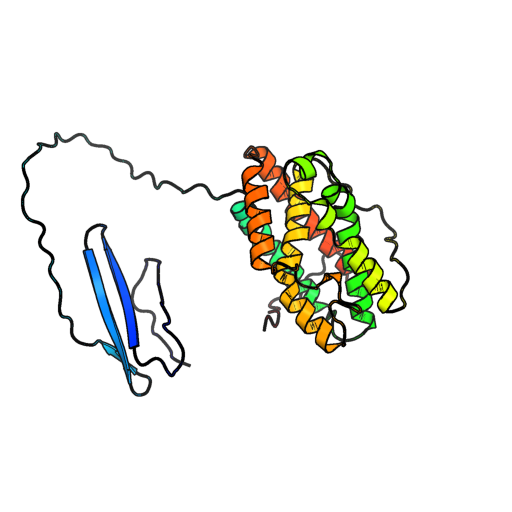. ALA A 1 96 ? 13.589 4.702 3.162 1.00 94.38 96 ALA A C 1
ATOM 779 O O . ALA A 1 96 ? 12.758 4.513 4.046 1.00 94.38 96 ALA A O 1
ATOM 780 N N . THR A 1 97 ? 14.056 5.923 2.884 1.00 94.06 97 THR A N 1
ATOM 781 C CA . THR A 1 97 ? 13.708 7.110 3.680 1.00 94.06 97 THR A CA 1
ATOM 782 C C . THR A 1 97 ? 12.212 7.425 3.641 1.00 94.06 97 THR A C 1
ATOM 784 O O . THR A 1 97 ? 11.618 7.719 4.677 1.00 94.06 97 THR A O 1
ATOM 787 N N . ILE A 1 98 ? 11.579 7.357 2.462 1.00 94.00 98 ILE A N 1
ATOM 788 C CA . ILE A 1 98 ? 10.144 7.650 2.354 1.00 94.00 98 ILE A CA 1
ATOM 789 C C . ILE A 1 98 ? 9.299 6.534 2.980 1.00 94.00 98 ILE A C 1
ATOM 791 O O . ILE A 1 98 ? 8.324 6.845 3.663 1.00 94.00 98 ILE A O 1
ATOM 795 N N . HIS A 1 99 ? 9.715 5.271 2.848 1.00 93.81 99 HIS A N 1
ATOM 796 C CA . HIS A 1 99 ? 9.100 4.137 3.535 1.00 93.81 99 HIS A CA 1
ATOM 797 C C . HIS A 1 99 ? 9.134 4.328 5.057 1.00 93.81 99 HIS A C 1
ATOM 799 O O . HIS A 1 99 ? 8.097 4.222 5.706 1.00 93.81 99 HIS A O 1
ATOM 805 N N . ASP A 1 100 ? 10.294 4.666 5.629 1.00 92.25 100 ASP A N 1
ATOM 806 C CA . ASP A 1 100 ? 10.406 4.924 7.069 1.00 92.25 100 ASP A CA 1
ATOM 807 C C . ASP A 1 100 ? 9.531 6.107 7.512 1.00 92.25 100 ASP A C 1
ATOM 809 O O . ASP A 1 100 ? 8.896 6.035 8.562 1.00 92.25 100 ASP A O 1
ATOM 813 N N . SER A 1 101 ? 9.417 7.168 6.700 1.00 94.31 101 SER A N 1
ATOM 814 C CA . SER A 1 101 ? 8.501 8.280 7.008 1.00 94.31 101 SER A CA 1
ATOM 815 C C . SER A 1 101 ? 7.030 7.845 7.034 1.00 94.31 101 SER A C 1
ATOM 817 O O . SER A 1 101 ? 6.273 8.295 7.892 1.00 94.31 101 SER A O 1
ATOM 819 N N . VAL A 1 102 ? 6.633 6.937 6.133 1.00 94.56 102 VAL A N 1
ATOM 820 C CA . VAL A 1 102 ? 5.278 6.371 6.087 1.00 94.56 102 VAL A CA 1
ATOM 821 C C . VAL A 1 102 ? 5.016 5.505 7.314 1.00 94.56 102 VAL A C 1
ATOM 823 O O . VAL A 1 102 ? 3.998 5.706 7.970 1.00 94.56 102 VAL A O 1
ATOM 826 N N . ASP A 1 103 ? 5.930 4.591 7.653 1.00 92.75 103 ASP A N 1
ATOM 827 C CA . ASP A 1 103 ? 5.813 3.728 8.838 1.00 92.75 103 ASP A CA 1
ATOM 828 C C . ASP A 1 103 ? 5.673 4.564 10.119 1.00 92.75 103 ASP A C 1
ATOM 830 O O . ASP A 1 103 ? 4.742 4.379 10.904 1.00 92.75 103 ASP A O 1
ATOM 834 N N . ASN A 1 104 ? 6.535 5.570 10.284 1.00 93.69 104 ASN A N 1
ATOM 835 C CA . ASN A 1 104 ? 6.485 6.475 11.428 1.00 93.69 104 ASN A CA 1
ATOM 836 C C . ASN A 1 104 ? 5.151 7.230 11.504 1.00 93.69 104 ASN A C 1
ATOM 838 O O . ASN A 1 104 ? 4.549 7.310 12.575 1.00 93.69 104 ASN A O 1
ATOM 842 N N . LEU A 1 105 ? 4.674 7.769 10.378 1.00 95.94 105 LEU A N 1
ATOM 843 C CA . LEU A 1 105 ? 3.431 8.535 10.337 1.00 95.94 105 LEU A CA 1
ATOM 844 C C . LEU A 1 105 ? 2.217 7.647 10.642 1.00 95.94 105 LEU A C 1
ATOM 846 O O . LEU A 1 105 ? 1.381 8.036 11.457 1.00 95.94 105 LEU A O 1
ATOM 850 N N . VAL A 1 106 ? 2.160 6.436 10.072 1.00 95.06 106 VAL A N 1
ATOM 851 C CA . VAL A 1 106 ? 1.127 5.431 10.382 1.00 95.06 106 VAL A CA 1
ATOM 852 C C . VAL A 1 106 ? 1.109 5.129 11.871 1.00 95.06 106 VAL A C 1
ATOM 854 O O . VAL A 1 106 ? 0.043 5.124 12.476 1.00 95.06 106 VAL A O 1
ATOM 857 N N . MET A 1 107 ? 2.266 4.913 12.490 1.00 93.81 107 MET A N 1
ATOM 858 C CA . MET A 1 107 ? 2.308 4.596 13.914 1.00 93.81 107 MET A CA 1
ATOM 859 C C . MET A 1 107 ? 1.968 5.796 14.804 1.00 93.81 107 MET A C 1
ATOM 861 O O . MET A 1 107 ? 1.354 5.603 15.852 1.00 93.81 107 MET A O 1
ATOM 865 N N . SER A 1 108 ? 2.288 7.025 14.388 1.00 95.31 108 SER A N 1
ATOM 866 C CA . SER A 1 108 ? 1.969 8.236 15.158 1.00 95.31 108 SER A CA 1
ATOM 867 C C . SER A 1 108 ? 0.475 8.571 15.226 1.00 95.31 108 SER A C 1
ATOM 869 O O . SER A 1 108 ? 0.065 9.283 16.136 1.00 95.31 108 SER A O 1
ATOM 871 N N . VAL A 1 109 ? -0.342 8.052 14.299 1.00 96.00 109 VAL A N 1
ATOM 872 C CA . VAL A 1 109 ? -1.807 8.233 14.326 1.00 96.00 109 VAL A CA 1
ATOM 873 C C . VAL A 1 109 ? -2.535 7.133 15.105 1.00 96.00 109 VAL A C 1
ATOM 875 O O . VAL A 1 109 ? -3.763 7.068 15.093 1.00 96.00 109 VAL A O 1
ATOM 878 N N . GLU A 1 110 ? -1.781 6.259 15.779 1.00 95.75 110 GLU A N 1
ATOM 879 C CA . GLU A 1 110 ? -2.278 5.223 16.688 1.00 95.75 110 GLU A CA 1
ATOM 880 C C . GLU A 1 110 ? -3.456 4.401 16.111 1.00 95.75 110 GLU A C 1
ATOM 882 O O . GLU A 1 110 ? -4.534 4.332 16.712 1.00 95.75 110 GLU A O 1
ATOM 887 N N . PRO A 1 111 ? -3.290 3.744 14.945 1.00 96.88 111 PRO A N 1
ATOM 888 C CA . PRO A 1 111 ? -4.384 3.077 14.232 1.00 96.88 111 PRO A CA 1
ATOM 889 C C . PRO A 1 111 ? -4.991 1.900 15.008 1.00 96.88 111 PRO A C 1
ATOM 891 O O . PRO A 1 111 ? -6.085 1.453 14.690 1.00 96.88 111 PRO A O 1
ATOM 894 N N . PHE A 1 112 ? -4.302 1.405 16.037 1.00 96.38 112 PHE A N 1
ATOM 895 C CA . PHE A 1 112 ? -4.724 0.260 16.848 1.00 96.38 112 PHE A CA 1
ATOM 896 C C . PHE A 1 112 ? -5.191 0.645 18.258 1.00 96.38 112 PHE A C 1
ATOM 898 O O . PHE A 1 112 ? -5.354 -0.233 19.098 1.00 96.38 112 PHE A O 1
ATOM 905 N N . THR A 1 113 ? -5.373 1.939 18.548 1.00 96.81 113 THR A N 1
ATOM 906 C CA . THR A 1 113 ? -5.794 2.392 19.887 1.00 96.81 113 THR A CA 1
ATOM 907 C C . THR A 1 113 ? -7.249 2.024 20.196 1.00 96.81 113 THR A C 1
ATOM 909 O O . THR A 1 113 ? -7.593 1.690 21.326 1.00 96.81 113 THR A O 1
ATOM 912 N N . ASN A 1 114 ? -8.119 2.039 19.182 1.00 97.38 114 ASN A N 1
ATOM 913 C CA . ASN A 1 114 ? -9.525 1.665 19.295 1.00 97.38 114 ASN A CA 1
ATOM 914 C C . ASN A 1 114 ? -10.123 1.339 17.914 1.00 97.38 114 ASN A C 1
ATOM 916 O O . ASN A 1 114 ? -9.493 1.548 16.875 1.00 97.38 114 ASN A O 1
ATOM 920 N N . LYS A 1 115 ? -11.376 0.865 17.908 1.00 98.06 115 LYS A N 1
ATOM 921 C CA . LYS A 1 115 ? -12.125 0.530 16.688 1.00 98.06 115 LYS A CA 1
ATOM 922 C C . LYS A 1 115 ? -12.266 1.712 15.716 1.00 98.06 115 LYS A C 1
ATOM 924 O O . LYS A 1 115 ? -12.187 1.506 14.511 1.00 98.06 115 LYS A O 1
ATOM 929 N N . GLU A 1 116 ? -12.473 2.935 16.207 1.00 98.00 116 GLU A N 1
ATOM 930 C CA . GLU A 1 116 ? -12.671 4.115 15.352 1.00 98.00 116 GLU A CA 1
ATOM 931 C C . GLU A 1 116 ? -11.410 4.437 14.537 1.00 98.00 116 GLU A C 1
ATOM 933 O O . GLU A 1 116 ? -11.476 4.610 13.319 1.00 98.00 116 GLU A O 1
ATOM 938 N N . ASN A 1 117 ? -10.247 4.454 15.191 1.00 98.19 117 ASN A N 1
ATOM 939 C CA . ASN A 1 117 ? -8.965 4.657 14.521 1.00 98.19 117 ASN A CA 1
ATOM 940 C C . ASN A 1 117 ? -8.610 3.497 13.589 1.00 98.19 117 ASN A C 1
ATOM 942 O O . ASN A 1 117 ? -8.052 3.727 12.515 1.00 98.19 117 ASN A O 1
ATOM 946 N N . TYR A 1 118 ? -8.990 2.269 13.942 1.00 98.62 118 TYR A N 1
ATOM 947 C CA . TYR A 1 118 ? -8.766 1.131 13.062 1.00 98.62 118 TYR A CA 1
ATOM 948 C C . TYR A 1 118 ? -9.640 1.190 11.800 1.00 98.62 118 TYR A C 1
ATOM 950 O O . TYR A 1 118 ? -9.157 0.914 10.707 1.00 98.62 118 TYR A O 1
ATOM 958 N N . ILE A 1 119 ? -10.889 1.660 11.899 1.00 98.62 119 ILE A N 1
ATOM 959 C CA . ILE A 1 119 ? -11.729 1.934 10.721 1.00 98.62 119 ILE A CA 1
ATOM 960 C C . ILE A 1 119 ? -11.097 3.017 9.836 1.00 98.62 119 ILE A C 1
ATOM 962 O O . ILE A 1 119 ? -11.080 2.866 8.616 1.00 98.62 119 ILE A O 1
ATOM 966 N N . LYS A 1 120 ? -10.537 4.091 10.413 1.00 98.62 120 LYS A N 1
ATOM 967 C CA . LYS A 1 120 ? -9.775 5.099 9.645 1.00 98.62 120 LYS A CA 1
ATOM 968 C C . LYS A 1 120 ? -8.587 4.457 8.924 1.00 98.62 120 LYS A C 1
ATOM 970 O O . LYS A 1 120 ? -8.371 4.712 7.742 1.00 98.62 120 LYS A O 1
ATOM 975 N N . PHE A 1 121 ? -7.865 3.560 9.591 1.00 98.50 121 PHE A N 1
ATOM 976 C CA . PHE A 1 121 ? -6.787 2.799 8.965 1.00 98.50 121 PHE A CA 1
ATOM 977 C C . PHE A 1 121 ? -7.284 1.917 7.806 1.00 98.50 121 PHE A C 1
ATOM 979 O O . PHE A 1 121 ? -6.696 1.959 6.729 1.00 98.50 121 PHE A O 1
ATOM 986 N N . LEU A 1 122 ? -8.396 1.192 7.965 1.00 98.75 122 LEU A N 1
ATOM 987 C CA . LEU A 1 122 ? -8.999 0.400 6.884 1.00 98.75 122 LEU A CA 1
ATOM 988 C C . LEU A 1 122 ? -9.473 1.265 5.706 1.00 98.75 122 LEU A C 1
ATOM 990 O O . LEU A 1 122 ? -9.329 0.861 4.555 1.00 98.75 122 LEU A O 1
ATOM 994 N N . LYS A 1 123 ? -9.989 2.473 5.962 1.00 98.75 123 LYS A N 1
ATOM 995 C CA . LYS A 1 123 ? -10.354 3.436 4.908 1.00 98.75 123 LYS A CA 1
ATOM 996 C C . LYS A 1 123 ? -9.128 3.857 4.102 1.00 98.75 123 LYS A C 1
ATOM 998 O O . LYS A 1 123 ? -9.161 3.765 2.879 1.00 98.75 123 LYS A O 1
ATOM 1003 N N . LEU A 1 124 ? -8.026 4.197 4.772 1.00 98.50 124 LEU A N 1
ATOM 1004 C CA . LEU A 1 124 ? -6.730 4.445 4.130 1.00 98.50 124 LEU A CA 1
ATOM 1005 C C . LEU A 1 124 ? -6.273 3.248 3.273 1.00 98.50 124 LEU A C 1
ATOM 1007 O O . LEU A 1 124 ? -5.932 3.433 2.104 1.00 98.50 124 LEU A O 1
ATOM 1011 N N . GLN A 1 125 ? -6.311 2.026 3.820 1.00 98.50 125 GLN A N 1
ATOM 1012 C CA . GLN A 1 125 ? -5.959 0.811 3.072 1.00 98.50 125 GLN A CA 1
ATOM 1013 C C . GLN A 1 125 ? -6.854 0.617 1.843 1.00 98.50 125 GLN A C 1
ATOM 1015 O O . GLN A 1 125 ? -6.355 0.279 0.772 1.00 98.50 125 GLN A O 1
ATOM 1020 N N . SER A 1 126 ? -8.160 0.862 1.976 1.00 98.56 126 SER A N 1
ATOM 1021 C CA . SER A 1 126 ? -9.140 0.693 0.899 1.00 98.56 126 SER A CA 1
ATOM 1022 C C . SER A 1 126 ? -8.803 1.591 -0.287 1.00 98.56 126 SER A C 1
ATOM 1024 O O . SER A 1 126 ? -8.728 1.120 -1.421 1.00 98.56 126 SER A O 1
ATOM 1026 N N . VAL A 1 127 ? -8.505 2.868 -0.024 1.00 98.69 127 VAL A N 1
ATOM 1027 C CA . VAL A 1 127 ? -8.113 3.834 -1.060 1.00 98.69 127 VAL A CA 1
ATOM 1028 C C . VAL A 1 127 ? -6.837 3.395 -1.773 1.00 98.69 127 VAL A C 1
ATOM 1030 O O . VAL A 1 127 ? -6.800 3.372 -3.004 1.00 98.69 127 VAL A O 1
ATOM 1033 N N . PHE A 1 128 ? -5.795 3.029 -1.022 1.00 98.50 128 PHE A N 1
ATOM 1034 C CA . PHE A 1 128 ? -4.516 2.653 -1.618 1.00 98.50 128 PHE A CA 1
ATOM 1035 C C . PHE A 1 128 ? -4.621 1.358 -2.428 1.00 98.50 128 PHE A C 1
ATOM 1037 O O . PHE A 1 128 ? -4.198 1.327 -3.582 1.00 98.50 128 PHE A O 1
ATOM 1044 N N . HIS A 1 129 ? -5.249 0.316 -1.875 1.00 98.44 129 HIS A N 1
ATOM 1045 C CA . HIS A 1 129 ? -5.446 -0.943 -2.589 1.00 98.44 129 HIS A CA 1
ATOM 1046 C C . HIS A 1 129 ? -6.370 -0.795 -3.798 1.00 98.44 129 HIS A C 1
ATOM 1048 O O . HIS A 1 129 ? -6.157 -1.481 -4.795 1.00 98.44 129 HIS A O 1
ATOM 1054 N N . LYS A 1 130 ? -7.339 0.132 -3.768 1.00 98.38 130 LYS A N 1
ATOM 1055 C CA . LYS A 1 130 ? -8.142 0.445 -4.953 1.00 98.38 130 LYS A CA 1
ATOM 1056 C C . LYS A 1 130 ? -7.322 1.123 -6.049 1.00 98.38 130 LYS A C 1
ATOM 1058 O O . LYS A 1 130 ? -7.506 0.797 -7.217 1.00 98.38 130 LYS A O 1
ATOM 1063 N N . ALA A 1 131 ? -6.422 2.038 -5.684 1.00 98.31 131 ALA A N 1
ATOM 1064 C CA . ALA A 1 131 ? -5.580 2.772 -6.632 1.00 98.31 131 ALA A CA 1
ATOM 1065 C C . ALA A 1 131 ? -4.587 1.875 -7.398 1.00 98.31 131 ALA A C 1
ATOM 1067 O O . ALA A 1 131 ? -4.128 2.254 -8.470 1.00 98.31 131 ALA A O 1
ATOM 1068 N N . VAL A 1 132 ? -4.264 0.691 -6.867 1.00 98.38 132 VAL A N 1
ATOM 1069 C CA . VAL A 1 132 ? -3.380 -0.293 -7.522 1.00 98.38 132 VAL A CA 1
ATOM 1070 C C . VAL A 1 132 ? -4.123 -1.495 -8.111 1.00 98.38 132 VAL A C 1
ATOM 1072 O O . VAL A 1 132 ? -3.499 -2.341 -8.745 1.00 98.38 132 VAL A O 1
ATOM 1075 N N . ASP A 1 133 ? -5.444 -1.589 -7.935 1.00 98.25 133 ASP A N 1
ATOM 1076 C CA . ASP A 1 133 ? -6.251 -2.752 -8.339 1.00 98.25 133 ASP A CA 1
ATOM 1077 C C . ASP A 1 133 ? -6.159 -3.037 -9.848 1.00 98.25 133 ASP A C 1
ATOM 1079 O O . ASP A 1 133 ? -6.075 -4.191 -10.266 1.00 98.25 133 ASP A O 1
ATOM 1083 N N . HIS A 1 134 ? -6.107 -1.993 -10.683 1.00 98.44 134 HIS A N 1
ATOM 1084 C CA . HIS A 1 134 ? -5.940 -2.159 -12.131 1.00 98.44 134 HIS A CA 1
ATOM 1085 C C . HIS A 1 134 ? -4.546 -2.661 -12.517 1.00 98.44 134 HIS A C 1
ATOM 1087 O O . HIS A 1 134 ? -4.419 -3.316 -13.543 1.00 98.44 134 HIS A O 1
ATOM 1093 N N . ILE A 1 135 ? -3.523 -2.395 -11.699 1.00 98.62 135 ILE A N 1
ATOM 1094 C CA . ILE A 1 135 ? -2.141 -2.832 -11.944 1.00 98.62 135 ILE A CA 1
ATOM 1095 C C . ILE A 1 135 ? -2.023 -4.338 -11.698 1.00 98.62 135 ILE A C 1
ATOM 1097 O O . ILE A 1 135 ? -1.433 -5.051 -12.504 1.00 98.62 135 ILE A O 1
ATOM 1101 N N . TYR A 1 136 ? -2.647 -4.845 -10.629 1.00 98.44 136 TYR A N 1
ATOM 1102 C CA . TYR A 1 136 ? -2.732 -6.289 -10.380 1.00 98.44 136 TYR A CA 1
ATOM 1103 C C . TYR A 1 136 ? -3.471 -7.035 -11.496 1.00 98.44 136 TYR A C 1
ATOM 1105 O O . TYR A 1 136 ? -3.185 -8.201 -11.747 1.00 98.44 136 TYR A O 1
ATOM 1113 N N . LYS A 1 137 ? -4.404 -6.364 -12.177 1.00 98.25 137 LYS A N 1
ATOM 1114 C CA . LYS A 1 137 ? -5.222 -6.914 -13.269 1.00 98.25 137 LYS A CA 1
ATOM 1115 C C . LYS A 1 137 ? -4.670 -6.586 -14.659 1.00 98.25 137 LYS A C 1
ATOM 1117 O O . LYS A 1 137 ? -5.332 -6.868 -15.657 1.00 98.25 137 LYS A O 1
ATOM 1122 N N . ASP A 1 138 ? -3.481 -5.989 -14.743 1.00 98.19 138 ASP A N 1
ATOM 1123 C CA . ASP A 1 138 ? -2.872 -5.637 -16.021 1.00 98.19 138 ASP A CA 1
ATOM 1124 C C . ASP A 1 138 ? -2.485 -6.911 -16.803 1.00 98.19 138 ASP A C 1
ATOM 1126 O O . ASP A 1 138 ? -1.762 -7.764 -16.268 1.00 98.19 138 ASP A O 1
ATOM 1130 N N . PRO A 1 139 ? -2.942 -7.075 -18.060 1.00 97.25 139 PRO A N 1
ATOM 1131 C CA . PRO A 1 139 ? -2.675 -8.286 -18.829 1.00 97.25 139 PRO A CA 1
ATOM 1132 C C . PRO A 1 139 ? -1.195 -8.525 -19.146 1.00 97.25 139 PRO A C 1
ATOM 1134 O O . PRO A 1 139 ? -0.784 -9.679 -19.246 1.00 97.25 139 PRO A O 1
ATOM 1137 N N . GLU A 1 140 ? -0.388 -7.476 -19.327 1.00 95.88 140 GLU A N 1
ATOM 1138 C CA . GLU A 1 140 ? 1.035 -7.634 -19.650 1.00 95.88 140 GLU A CA 1
ATOM 1139 C C . GLU A 1 140 ? 1.840 -8.009 -18.403 1.00 95.88 140 GLU A C 1
ATOM 1141 O O . GLU A 1 140 ? 2.675 -8.915 -18.456 1.00 95.88 140 GLU A O 1
ATOM 1146 N N . LEU A 1 141 ? 1.531 -7.408 -17.252 1.00 97.31 141 LEU A N 1
ATOM 1147 C CA . LEU A 1 141 ? 2.138 -7.792 -15.980 1.00 97.31 141 LEU A CA 1
ATOM 1148 C C . LEU A 1 141 ? 1.756 -9.216 -15.568 1.00 97.31 141 LEU A C 1
ATOM 1150 O O . LEU A 1 141 ? 2.628 -9.944 -15.103 1.00 97.31 141 LEU A O 1
ATOM 1154 N N . ASN A 1 142 ? 0.517 -9.662 -15.800 1.00 97.75 142 ASN A N 1
ATOM 1155 C CA . ASN A 1 142 ? 0.108 -11.045 -15.509 1.00 97.75 142 ASN A CA 1
ATOM 1156 C C . ASN A 1 142 ? 0.791 -12.087 -16.417 1.00 97.75 142 ASN A C 1
ATOM 1158 O O . ASN A 1 142 ? 0.941 -13.241 -16.020 1.00 97.75 142 ASN A O 1
ATOM 1162 N N . LYS A 1 143 ? 1.262 -11.707 -17.615 1.00 96.44 143 LYS A N 1
ATOM 1163 C CA . LYS A 1 143 ? 2.116 -12.591 -18.434 1.00 96.44 143 LYS A CA 1
ATOM 1164 C C . LYS A 1 143 ? 3.515 -12.751 -17.837 1.00 96.44 143 LYS A C 1
ATOM 1166 O O . LYS A 1 143 ? 4.109 -13.818 -17.968 1.00 96.44 143 LYS A O 1
ATOM 1171 N N . ALA A 1 144 ? 4.050 -11.696 -17.222 1.00 96.12 144 ALA A N 1
ATOM 1172 C CA . ALA A 1 144 ? 5.401 -11.682 -16.659 1.00 96.12 144 ALA A CA 1
ATOM 1173 C C . ALA A 1 144 ? 5.464 -12.198 -15.208 1.00 96.12 144 ALA A C 1
ATOM 1175 O O . ALA A 1 144 ? 6.465 -12.789 -14.796 1.00 96.12 144 ALA A O 1
ATOM 1176 N N . ILE A 1 145 ? 4.397 -11.983 -14.439 1.00 96.88 145 ILE A N 1
ATOM 1177 C CA . ILE A 1 145 ? 4.264 -12.339 -13.027 1.00 96.88 145 ILE A CA 1
ATOM 1178 C C . ILE A 1 145 ? 3.050 -13.271 -12.895 1.00 96.88 145 ILE A C 1
ATOM 1180 O O . ILE A 1 145 ? 1.915 -12.794 -12.883 1.00 96.88 145 ILE A O 1
ATOM 1184 N N . PRO A 1 146 ? 3.264 -14.597 -12.814 1.00 94.88 146 PRO A N 1
ATOM 1185 C CA . PRO A 1 146 ? 2.173 -15.558 -12.713 1.00 94.88 146 PRO A CA 1
ATOM 1186 C C . PRO A 1 146 ? 1.298 -15.300 -11.486 1.00 94.88 146 PRO A C 1
ATOM 1188 O O . PRO A 1 146 ? 1.817 -15.033 -10.400 1.00 94.88 146 PRO A O 1
ATOM 1191 N N . GLU A 1 147 ? -0.019 -15.442 -11.657 1.00 94.50 147 GLU A N 1
ATOM 1192 C CA . GLU A 1 147 ? -1.022 -15.304 -10.591 1.00 94.50 147 GLU A CA 1
ATOM 1193 C C . GLU A 1 147 ? -1.050 -13.918 -9.917 1.00 94.50 147 GLU A C 1
ATOM 1195 O O . GLU A 1 147 ? -1.507 -13.792 -8.778 1.00 94.50 147 GLU A O 1
ATOM 1200 N N . LEU A 1 148 ? -0.559 -12.871 -10.595 1.00 97.06 148 LEU A N 1
ATOM 1201 C CA . LEU A 1 148 ? -0.491 -11.520 -10.038 1.00 97.06 148 LEU A CA 1
ATOM 1202 C C . LEU A 1 148 ? -1.868 -11.005 -9.605 1.00 97.06 148 LEU A C 1
ATOM 1204 O O . LEU A 1 148 ? -1.985 -10.459 -8.509 1.00 97.06 148 LEU A O 1
ATOM 1208 N N . GLU A 1 149 ? -2.912 -11.218 -10.407 1.00 96.38 149 GLU A N 1
ATOM 1209 C CA . GLU A 1 149 ? -4.271 -10.754 -10.090 1.00 96.38 149 GLU A CA 1
ATOM 1210 C C . GLU A 1 149 ? -4.779 -11.229 -8.716 1.00 96.38 149 GLU A C 1
ATOM 1212 O O . GLU A 1 149 ? -5.475 -10.488 -8.021 1.00 96.38 149 GLU A O 1
ATOM 1217 N N . TYR A 1 150 ? -4.363 -12.420 -8.273 1.00 94.44 150 TYR A N 1
ATOM 1218 C CA . TYR A 1 150 ? -4.779 -13.019 -7.001 1.00 94.44 150 TYR A CA 1
ATOM 1219 C C . TYR A 1 150 ? -3.984 -12.508 -5.793 1.00 94.44 150 TYR A C 1
ATOM 1221 O O . TYR A 1 150 ? -4.304 -12.846 -4.651 1.00 94.44 150 TYR A O 1
ATOM 1229 N N . MET A 1 151 ? -2.944 -11.698 -6.014 1.00 95.31 151 MET A N 1
ATOM 1230 C CA . MET A 1 151 ? -2.161 -11.077 -4.940 1.00 95.31 151 MET A CA 1
ATOM 1231 C C . MET A 1 151 ? -2.834 -9.811 -4.384 1.00 95.31 151 MET A C 1
ATOM 1233 O O . MET A 1 151 ? -2.518 -9.386 -3.267 1.00 95.31 151 MET A O 1
ATOM 1237 N N . ALA A 1 152 ? -3.784 -9.233 -5.129 1.00 96.88 152 ALA A N 1
ATOM 1238 C CA . ALA A 1 152 ? -4.514 -8.034 -4.740 1.00 96.88 152 ALA A CA 1
ATOM 1239 C C . ALA A 1 152 ? -5.248 -8.205 -3.396 1.00 96.88 152 ALA A C 1
ATOM 1241 O O . ALA A 1 152 ? -5.777 -9.265 -3.063 1.00 96.88 152 ALA A O 1
ATOM 1242 N N . ARG A 1 153 ? -5.309 -7.125 -2.605 1.00 97.12 153 ARG A N 1
ATOM 1243 C CA . ARG A 1 153 ? -5.915 -7.126 -1.256 1.00 97.12 153 ARG A CA 1
ATOM 1244 C C . ARG A 1 153 ? -7.150 -6.244 -1.116 1.00 97.12 153 ARG A C 1
ATOM 1246 O O . ARG A 1 153 ? -7.707 -6.170 -0.024 1.00 97.12 153 ARG A O 1
ATOM 1253 N N . TYR A 1 154 ? -7.599 -5.601 -2.193 1.00 97.88 154 TYR A N 1
ATOM 1254 C CA . TYR A 1 154 ? -8.728 -4.670 -2.138 1.00 97.88 154 TYR A CA 1
ATOM 1255 C C . TYR A 1 154 ? -10.014 -5.329 -1.612 1.00 97.88 154 TYR A C 1
ATOM 1257 O O . TYR A 1 154 ? -10.670 -4.783 -0.720 1.00 97.88 154 TYR A O 1
ATOM 1265 N N . ASP A 1 155 ? -10.326 -6.537 -2.082 1.00 97.94 155 ASP A N 1
ATOM 1266 C CA . ASP A 1 155 ? -11.511 -7.275 -1.632 1.00 97.94 155 ASP A CA 1
ATOM 1267 C C . ASP A 1 155 ? -11.413 -7.661 -0.149 1.00 97.94 155 ASP A C 1
ATOM 1269 O O . ASP A 1 155 ? -12.384 -7.528 0.595 1.00 97.94 155 ASP A O 1
ATOM 1273 N N . ALA A 1 156 ? -10.220 -8.050 0.318 1.00 98.25 156 ALA A N 1
ATOM 1274 C CA . ALA A 1 156 ? -9.981 -8.365 1.725 1.00 98.25 156 ALA A CA 1
ATOM 1275 C C . ALA A 1 156 ? -10.183 -7.139 2.632 1.00 98.25 156 ALA A C 1
ATOM 1277 O O . ALA A 1 156 ? -10.832 -7.255 3.667 1.00 98.25 156 ALA A O 1
ATOM 1278 N N . VAL A 1 157 ? -9.696 -5.959 2.227 1.00 98.44 157 VAL A N 1
ATOM 1279 C CA . VAL A 1 157 ? -9.906 -4.708 2.981 1.00 98.44 157 VAL A CA 1
ATOM 1280 C C . VAL A 1 157 ? -11.383 -4.308 2.996 1.00 98.44 157 VAL A C 1
ATOM 1282 O O . VAL A 1 157 ? -11.897 -3.850 4.015 1.00 98.44 157 VAL A O 1
ATOM 1285 N N . THR A 1 158 ? -12.082 -4.489 1.875 1.00 98.50 158 THR A N 1
ATOM 1286 C CA . THR A 1 158 ? -13.517 -4.191 1.781 1.00 98.50 158 THR A CA 1
ATOM 1287 C C . THR A 1 158 ? -14.324 -5.109 2.699 1.00 98.50 158 THR A C 1
ATOM 1289 O O . THR A 1 158 ? -15.234 -4.646 3.389 1.00 98.50 158 THR A O 1
ATOM 1292 N N . GLN A 1 159 ? -13.954 -6.391 2.773 1.00 98.69 159 GLN A N 1
ATOM 1293 C CA . GLN A 1 159 ? -14.552 -7.325 3.721 1.00 98.69 159 GLN A CA 1
ATOM 1294 C C . GLN A 1 159 ? -14.206 -6.975 5.175 1.00 98.69 159 GLN A C 1
ATOM 1296 O O . GLN A 1 159 ? -15.078 -7.066 6.033 1.00 98.69 159 GLN A O 1
ATOM 1301 N N . ASP A 1 160 ? -12.985 -6.520 5.461 1.00 98.81 160 ASP A N 1
ATOM 1302 C CA . ASP A 1 160 ? -12.600 -6.063 6.802 1.00 98.81 160 ASP A CA 1
ATOM 1303 C C . ASP A 1 160 ? -13.434 -4.849 7.257 1.00 98.81 160 ASP A C 1
ATOM 1305 O O . ASP A 1 160 ? -13.863 -4.787 8.408 1.00 98.81 160 ASP A O 1
ATOM 1309 N N . LEU A 1 161 ? -13.740 -3.902 6.359 1.00 98.69 161 LEU A N 1
ATOM 1310 C CA . LEU A 1 161 ? -14.671 -2.801 6.656 1.00 98.69 161 LEU A CA 1
ATOM 1311 C C . LEU A 1 161 ? -16.079 -3.321 6.985 1.00 98.69 161 LEU A C 1
ATOM 1313 O O . LEU A 1 161 ? -16.680 -2.881 7.970 1.00 98.69 161 LEU A O 1
ATOM 1317 N N . ALA A 1 162 ? -16.581 -4.275 6.196 1.00 98.62 162 ALA A N 1
ATOM 1318 C CA . ALA A 1 162 ? -17.895 -4.879 6.402 1.00 98.62 162 ALA A CA 1
ATOM 1319 C C . ALA A 1 162 ? -17.979 -5.650 7.730 1.00 98.62 162 ALA A C 1
ATOM 1321 O O . ALA A 1 162 ? -18.957 -5.507 8.464 1.00 98.62 162 ALA A O 1
ATOM 1322 N N . ASP A 1 163 ? -16.930 -6.399 8.079 1.00 98.62 163 ASP A N 1
ATOM 1323 C CA . ASP A 1 163 ? -16.790 -7.110 9.352 1.00 98.62 163 ASP A CA 1
ATOM 1324 C C . ASP A 1 163 ? -16.929 -6.146 10.549 1.00 98.62 163 ASP A C 1
ATOM 1326 O O . ASP A 1 163 ? -17.503 -6.493 11.583 1.00 98.62 163 ASP A O 1
ATOM 1330 N N . LEU A 1 164 ? -16.465 -4.901 10.396 1.00 98.19 164 LEU A N 1
ATOM 1331 C CA . LEU A 1 164 ? -16.543 -3.862 11.423 1.00 98.19 164 LEU A CA 1
ATOM 1332 C C . LEU A 1 164 ? -17.836 -3.029 11.378 1.00 98.19 164 LEU A C 1
ATOM 1334 O O . LEU A 1 164 ? -18.026 -2.162 12.243 1.00 98.19 164 LEU A O 1
ATOM 1338 N N . GLY A 1 165 ? -18.748 -3.332 10.452 1.00 97.81 165 GLY A N 1
ATOM 1339 C CA . GLY A 1 165 ? -20.037 -2.661 10.284 1.00 97.81 165 GLY A CA 1
ATOM 1340 C C . GLY A 1 165 ? -19.968 -1.343 9.508 1.00 97.81 165 GLY A C 1
ATOM 1341 O O . GLY A 1 165 ? -20.908 -0.552 9.589 1.00 97.81 165 GLY A O 1
ATOM 1342 N N . ASP A 1 166 ? -18.874 -1.083 8.788 1.00 97.56 166 ASP A N 1
ATOM 1343 C CA . ASP A 1 166 ? -18.752 0.058 7.876 1.00 97.56 166 ASP A CA 1
ATOM 1344 C C . ASP A 1 166 ? -19.146 -0.359 6.444 1.00 97.56 166 ASP A C 1
ATOM 1346 O O . ASP A 1 166 ? -19.201 -1.542 6.098 1.00 97.56 166 ASP A O 1
ATOM 1350 N N . LYS A 1 167 ? -19.467 0.622 5.602 1.00 94.69 167 LYS A N 1
ATOM 1351 C CA . LYS A 1 167 ? -19.751 0.399 4.180 1.00 94.69 167 LYS A CA 1
ATOM 1352 C C . LYS A 1 167 ? -18.435 0.421 3.392 1.00 94.69 167 LYS A C 1
ATOM 1354 O O . LYS A 1 167 ? -17.437 0.947 3.890 1.00 94.69 167 LYS A O 1
ATOM 1359 N N . PRO A 1 168 ? -18.413 -0.087 2.146 1.00 94.06 168 PRO A N 1
ATOM 1360 C CA . PRO A 1 168 ? -17.293 0.167 1.248 1.00 94.06 168 PRO A CA 1
ATOM 1361 C C . PRO A 1 168 ? -16.979 1.666 1.199 1.00 94.06 168 PRO A C 1
ATOM 1363 O O . PRO A 1 168 ? -17.875 2.493 1.023 1.00 94.06 168 PRO A O 1
ATOM 1366 N N . TYR A 1 169 ? -15.713 2.015 1.420 1.00 96.00 169 TYR A N 1
ATOM 1367 C CA . TYR A 1 169 ? -15.298 3.409 1.505 1.00 96.00 169 TYR A CA 1
ATOM 1368 C C . TYR A 1 169 ? -15.112 4.017 0.114 1.00 96.00 169 TYR A C 1
ATOM 1370 O O . TYR A 1 169 ? -14.354 3.488 -0.700 1.00 96.00 169 TYR A O 1
ATOM 1378 N N . GLU A 1 170 ? -15.767 5.150 -0.130 1.00 93.62 170 GLU A N 1
ATOM 1379 C CA . GLU A 1 170 ? -15.622 5.938 -1.353 1.00 93.62 170 GLU A CA 1
ATOM 1380 C C . GLU A 1 170 ? -14.708 7.137 -1.093 1.00 93.62 170 GLU A C 1
ATOM 1382 O O . GLU A 1 170 ? -14.977 7.978 -0.232 1.00 93.62 170 GLU A O 1
ATOM 1387 N N . TYR A 1 171 ? -13.614 7.224 -1.848 1.00 94.44 171 TYR A N 1
ATOM 1388 C CA . TYR A 1 171 ? -12.710 8.364 -1.770 1.00 94.44 171 TYR A CA 1
ATOM 1389 C C . TYR A 1 171 ? -13.286 9.540 -2.559 1.00 94.44 171 TYR A C 1
ATOM 1391 O O . TYR A 1 171 ? -13.575 9.418 -3.746 1.00 94.44 171 TYR A O 1
ATOM 1399 N N . GLY A 1 172 ? -13.430 10.701 -1.918 1.00 93.56 172 GLY A N 1
ATOM 1400 C CA . GLY A 1 172 ? -14.058 11.885 -2.521 1.00 93.56 172 GLY A CA 1
ATOM 1401 C C . GLY A 1 172 ? -13.231 12.592 -3.604 1.00 93.56 172 GLY A C 1
ATOM 1402 O O . GLY A 1 172 ? -13.611 13.676 -4.044 1.00 93.56 172 GLY A O 1
ATOM 1403 N N . LYS A 1 173 ? -12.090 12.028 -4.011 1.00 95.12 173 LYS A N 1
ATOM 1404 C CA . LYS A 1 173 ? -11.172 12.593 -5.008 1.00 95.12 173 LYS A CA 1
ATOM 1405 C C . LYS A 1 173 ? -10.812 11.537 -6.057 1.00 95.12 173 LYS A C 1
ATOM 1407 O O . LYS A 1 173 ? -10.875 10.344 -5.758 1.00 95.12 173 LYS A O 1
ATOM 1412 N N . PRO A 1 174 ? -10.395 11.949 -7.267 1.00 96.31 174 PRO A N 1
ATOM 1413 C CA . PRO A 1 174 ? -9.901 11.017 -8.271 1.00 96.31 174 PRO A CA 1
ATOM 1414 C C . PRO A 1 174 ? -8.740 10.183 -7.728 1.00 96.31 174 PRO A C 1
ATOM 1416 O O . PRO A 1 174 ? -7.799 10.723 -7.143 1.00 96.31 174 PRO A O 1
ATOM 1419 N N . LEU A 1 175 ? -8.812 8.869 -7.934 1.00 97.44 175 LEU A N 1
ATOM 1420 C CA . LEU A 1 175 ? -7.702 7.980 -7.624 1.00 97.44 175 LEU A CA 1
ATOM 1421 C C . LEU A 1 175 ? -6.638 8.062 -8.724 1.00 97.44 175 LEU A C 1
ATOM 1423 O O . LEU A 1 175 ? -6.989 8.177 -9.902 1.00 97.44 175 LEU A O 1
ATOM 1427 N N . PRO A 1 176 ? -5.350 7.961 -8.363 1.00 97.25 176 PRO A N 1
ATOM 1428 C CA . PRO A 1 176 ? -4.286 7.718 -9.323 1.00 97.25 176 PRO A CA 1
ATOM 1429 C C . PRO A 1 176 ? -4.579 6.465 -10.153 1.00 97.25 176 PRO A C 1
ATOM 1431 O O . PRO A 1 176 ? -5.073 5.465 -9.633 1.00 97.25 176 PRO A O 1
ATOM 1434 N N . HIS A 1 177 ? -4.257 6.526 -11.441 1.00 97.19 177 HIS A N 1
ATOM 1435 C CA . HIS A 1 177 ? -4.395 5.413 -12.376 1.00 97.19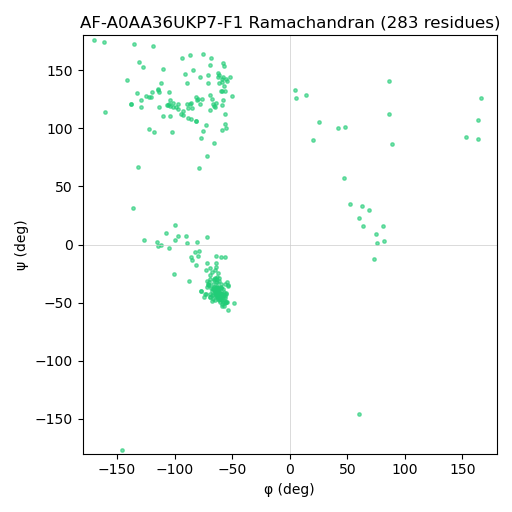 177 HIS A CA 1
ATOM 1436 C C . HIS A 1 177 ? -3.098 5.276 -13.173 1.00 97.19 177 HIS A C 1
ATOM 1438 O O . HIS A 1 177 ? -3.024 5.598 -14.357 1.00 97.19 177 HIS A O 1
ATOM 1444 N N . GLU A 1 178 ? -2.034 4.910 -12.462 1.00 97.75 178 GLU A N 1
ATOM 1445 C CA . GLU A 1 178 ? -0.685 4.864 -13.022 1.00 97.75 178 GLU A CA 1
ATOM 1446 C C . GLU A 1 178 ? -0.529 3.710 -14.021 1.00 97.75 178 GLU A C 1
ATOM 1448 O O . GLU A 1 178 ? -1.114 2.643 -13.837 1.00 97.75 178 GLU A O 1
ATOM 1453 N N . THR A 1 179 ? 0.272 3.908 -15.069 1.00 96.88 179 THR A N 1
ATOM 1454 C CA . THR A 1 179 ? 0.491 2.911 -16.134 1.00 96.88 179 THR A CA 1
ATOM 1455 C C . THR A 1 179 ? 1.978 2.800 -16.487 1.00 96.88 179 THR A C 1
ATOM 1457 O O . THR A 1 179 ? 2.811 3.554 -15.981 1.00 96.88 179 THR A O 1
ATOM 1460 N N . GLY A 1 180 ? 2.342 1.829 -17.329 1.00 97.31 180 GLY A N 1
ATOM 1461 C CA . GLY A 1 180 ? 3.724 1.651 -17.784 1.00 97.31 180 GLY A CA 1
ATOM 1462 C C . GLY A 1 180 ? 4.712 1.379 -16.642 1.00 97.31 180 GLY A C 1
ATOM 1463 O O . GLY A 1 180 ? 4.375 0.740 -15.646 1.00 97.31 180 GLY A O 1
ATOM 1464 N N . ASN A 1 181 ? 5.944 1.876 -16.772 1.00 98.38 181 ASN A N 1
ATOM 1465 C CA . ASN A 1 181 ? 7.021 1.573 -15.823 1.00 98.38 181 ASN A CA 1
ATOM 1466 C C . ASN A 1 181 ? 6.738 2.096 -14.411 1.00 98.38 181 ASN A C 1
ATOM 1468 O O . ASN A 1 181 ? 7.038 1.422 -13.427 1.00 98.38 181 ASN A O 1
ATOM 1472 N N . LYS A 1 182 ? 6.102 3.266 -14.284 1.00 98.62 182 LYS A N 1
ATOM 1473 C CA . LYS A 1 182 ? 5.717 3.806 -12.976 1.00 98.62 182 LYS A CA 1
ATOM 1474 C C . LYS A 1 182 ? 4.766 2.872 -12.225 1.00 98.62 182 LYS A C 1
ATOM 1476 O O . LYS A 1 182 ? 4.921 2.719 -11.014 1.00 98.62 182 LYS A O 1
ATOM 1481 N N . ALA A 1 183 ? 3.841 2.202 -12.919 1.00 98.62 183 ALA A N 1
ATOM 1482 C CA . ALA A 1 183 ? 2.909 1.257 -12.300 1.00 98.62 183 ALA A CA 1
ATOM 1483 C C . ALA A 1 183 ? 3.631 0.077 -11.626 1.00 98.62 183 ALA A C 1
ATOM 1485 O O . ALA A 1 183 ? 3.200 -0.388 -10.573 1.00 98.62 183 ALA A O 1
ATOM 1486 N N . ILE A 1 184 ? 4.785 -0.344 -12.153 1.00 98.75 184 ILE A N 1
ATOM 1487 C CA . ILE A 1 184 ? 5.640 -1.373 -11.535 1.00 98.75 184 ILE A CA 1
ATOM 1488 C C . ILE A 1 184 ? 6.136 -0.905 -10.157 1.00 98.75 184 ILE A C 1
ATOM 1490 O O . ILE A 1 184 ? 6.181 -1.685 -9.206 1.00 98.75 184 ILE A O 1
ATOM 1494 N N . GLY A 1 185 ? 6.451 0.385 -10.016 1.00 98.69 185 GLY A N 1
ATOM 1495 C CA . GLY A 1 185 ? 6.806 0.999 -8.737 1.00 98.69 185 GLY A CA 1
ATOM 1496 C C . GLY A 1 185 ? 5.665 1.008 -7.719 1.00 98.69 185 GLY A C 1
ATOM 1497 O O . GLY A 1 185 ? 5.873 0.701 -6.543 1.00 98.69 185 GLY A O 1
ATOM 1498 N N . TRP A 1 186 ? 4.448 1.317 -8.172 1.00 98.81 186 TRP A N 1
ATOM 1499 C CA . TRP A 1 186 ? 3.241 1.232 -7.343 1.00 98.81 186 TRP A CA 1
ATOM 1500 C C . TRP A 1 186 ? 2.973 -0.204 -6.889 1.00 98.81 186 TRP A C 1
ATOM 1502 O O . TRP A 1 186 ? 2.702 -0.435 -5.709 1.00 98.81 186 TRP A O 1
ATOM 1512 N N . LEU A 1 187 ? 3.131 -1.170 -7.797 1.00 98.56 187 LEU A N 1
ATOM 1513 C CA . LEU A 1 187 ? 3.003 -2.589 -7.486 1.00 98.56 187 LEU A CA 1
ATOM 1514 C C . LEU A 1 187 ? 4.047 -3.042 -6.456 1.00 98.56 187 LEU A C 1
ATOM 1516 O O . LEU A 1 187 ? 3.698 -3.707 -5.484 1.00 98.56 187 LEU A O 1
ATOM 1520 N N . TYR A 1 188 ? 5.311 -2.631 -6.612 1.00 98.50 188 TYR A N 1
ATOM 1521 C CA . TYR A 1 188 ? 6.366 -2.887 -5.626 1.00 98.50 188 TYR A CA 1
ATOM 1522 C C . TYR A 1 188 ? 5.994 -2.358 -4.234 1.00 98.50 188 TYR A C 1
ATOM 1524 O O . TYR A 1 188 ? 6.184 -3.056 -3.238 1.00 98.50 188 TYR A O 1
ATOM 1532 N N . CYS A 1 189 ? 5.446 -1.141 -4.158 1.00 97.75 189 CYS A N 1
ATOM 1533 C CA . CYS A 1 189 ? 5.014 -0.542 -2.899 1.00 97.75 189 CYS A CA 1
ATOM 1534 C C . CYS A 1 189 ? 3.881 -1.352 -2.242 1.00 97.75 189 CYS A C 1
ATOM 1536 O O . CYS A 1 189 ? 3.930 -1.612 -1.038 1.00 97.75 189 CYS A O 1
ATOM 1538 N N . ALA A 1 190 ? 2.884 -1.772 -3.027 1.00 97.44 190 ALA A N 1
ATOM 1539 C CA . ALA A 1 190 ? 1.747 -2.551 -2.544 1.00 97.44 190 ALA A CA 1
ATOM 1540 C C . ALA A 1 190 ? 2.137 -3.969 -2.094 1.00 97.44 190 ALA A C 1
ATOM 1542 O O . ALA A 1 190 ? 1.738 -4.402 -1.017 1.00 97.44 190 ALA A O 1
ATOM 1543 N N . GLU A 1 191 ? 2.977 -4.677 -2.849 1.00 96.50 191 GLU A N 1
ATOM 1544 C CA . GLU A 1 191 ? 3.464 -5.997 -2.429 1.00 96.50 191 GLU A CA 1
ATOM 1545 C C . GLU A 1 191 ? 4.446 -5.908 -1.250 1.00 96.50 191 GLU A C 1
ATOM 1547 O O . GLU A 1 191 ? 4.459 -6.773 -0.369 1.00 96.50 191 GLU A O 1
ATOM 1552 N N . GLY A 1 192 ? 5.252 -4.845 -1.188 1.00 93.75 192 GLY A N 1
ATOM 1553 C CA . GLY A 1 192 ? 6.199 -4.612 -0.100 1.00 93.75 192 GLY A CA 1
ATOM 1554 C C . GLY A 1 192 ? 5.517 -4.369 1.248 1.00 93.75 192 GLY A C 1
ATOM 1555 O O . GLY A 1 192 ? 5.997 -4.858 2.277 1.00 93.75 192 GLY A O 1
ATOM 1556 N N . SER A 1 193 ? 4.370 -3.682 1.265 1.00 90.81 193 SER A N 1
ATOM 1557 C CA . SER A 1 193 ? 3.620 -3.424 2.503 1.00 90.81 193 SER A CA 1
ATOM 1558 C C . SER A 1 193 ? 3.123 -4.722 3.163 1.00 90.81 193 SER A C 1
ATOM 1560 O O . SER A 1 193 ? 3.146 -4.843 4.392 1.00 90.81 193 SER A O 1
ATOM 1562 N N . ASN A 1 194 ? 2.805 -5.754 2.369 1.00 86.12 194 ASN A N 1
ATOM 1563 C CA . ASN A 1 194 ? 2.384 -7.074 2.856 1.00 86.12 194 ASN A CA 1
ATOM 1564 C C . ASN A 1 194 ? 3.483 -7.804 3.651 1.00 86.12 194 ASN A C 1
ATOM 1566 O O . ASN A 1 194 ? 3.187 -8.604 4.553 1.00 86.12 194 ASN A O 1
ATOM 1570 N N . LEU A 1 195 ? 4.759 -7.544 3.343 1.00 86.06 195 LEU A N 1
ATOM 1571 C CA . LEU A 1 195 ? 5.889 -8.098 4.090 1.00 86.06 195 LEU A CA 1
ATOM 1572 C C . LEU A 1 195 ? 5.960 -7.488 5.499 1.00 86.06 195 LEU A C 1
ATOM 1574 O O . LEU A 1 195 ? 6.098 -8.226 6.478 1.00 86.06 195 LEU A O 1
ATOM 1578 N N . GLY A 1 196 ? 5.814 -6.161 5.597 1.00 79.69 196 GLY A N 1
ATOM 1579 C CA . GLY A 1 196 ? 5.820 -5.404 6.857 1.00 79.69 196 GLY A CA 1
ATOM 1580 C C . GLY A 1 196 ? 4.553 -5.581 7.702 1.00 79.69 196 GLY A C 1
ATOM 1581 O O . GLY A 1 196 ? 4.593 -5.443 8.926 1.00 79.69 196 GLY A O 1
ATOM 1582 N N . ALA A 1 197 ? 3.445 -5.992 7.082 1.00 89.06 197 ALA A N 1
ATOM 1583 C CA . ALA A 1 197 ? 2.148 -6.172 7.731 1.00 89.06 197 ALA A CA 1
ATOM 1584 C C . ALA A 1 197 ? 2.128 -7.199 8.882 1.00 89.06 197 ALA A C 1
ATOM 1586 O O . ALA A 1 197 ? 1.156 -7.242 9.630 1.00 89.06 197 ALA A O 1
ATOM 1587 N N . ALA A 1 198 ? 3.180 -8.004 9.090 1.00 91.75 198 ALA A N 1
ATOM 1588 C CA . ALA A 1 198 ? 3.276 -8.905 10.245 1.00 91.75 198 ALA A CA 1
ATOM 1589 C C . ALA A 1 198 ? 3.129 -8.166 11.587 1.00 91.75 198 ALA A C 1
ATOM 1591 O O . ALA A 1 198 ? 2.426 -8.631 12.485 1.00 91.75 198 ALA A O 1
ATOM 1592 N N . PHE A 1 199 ? 3.773 -7.004 11.705 1.00 90.25 199 PHE A N 1
ATOM 1593 C CA . PHE A 1 199 ? 3.713 -6.182 12.909 1.00 90.25 199 PHE A CA 1
ATOM 1594 C C . PHE A 1 199 ? 2.320 -5.566 13.111 1.00 90.25 199 PHE A C 1
ATOM 1596 O O . PHE A 1 199 ? 1.784 -5.593 14.221 1.00 90.25 199 PHE A O 1
ATOM 1603 N N . LEU A 1 200 ? 1.716 -5.073 12.027 1.00 93.69 200 LEU A N 1
ATOM 1604 C CA . LEU A 1 200 ? 0.363 -4.516 12.023 1.00 93.69 200 LEU A CA 1
ATOM 1605 C C . LEU A 1 200 ? -0.679 -5.584 12.379 1.00 93.69 200 LEU A C 1
ATOM 1607 O O . LEU A 1 200 ? -1.570 -5.333 13.183 1.00 93.69 200 LEU A O 1
ATOM 1611 N N . PHE A 1 201 ? -0.523 -6.804 11.860 1.00 96.44 201 PHE A N 1
ATOM 1612 C CA . PHE A 1 201 ? -1.408 -7.928 12.164 1.00 96.44 201 PHE A CA 1
ATOM 1613 C C . PHE A 1 201 ? -1.393 -8.277 13.657 1.00 96.44 201 PHE A C 1
ATOM 1615 O O . PHE A 1 201 ? -2.449 -8.411 14.268 1.00 96.44 201 PHE A O 1
ATOM 1622 N N . LYS A 1 202 ? -0.205 -8.324 14.276 1.00 95.00 202 LYS A N 1
ATOM 1623 C CA . LYS A 1 202 ? -0.050 -8.530 15.728 1.00 95.00 202 LYS A CA 1
ATOM 1624 C C . LYS A 1 202 ? -0.748 -7.438 16.549 1.00 95.00 202 LYS A C 1
ATOM 1626 O O . LYS A 1 202 ? -1.234 -7.716 17.640 1.00 95.00 202 LYS A O 1
ATOM 1631 N N . HIS A 1 203 ? -0.788 -6.199 16.057 1.00 94.69 203 HIS A N 1
ATOM 1632 C CA . HIS A 1 203 ? -1.496 -5.107 16.729 1.00 94.69 203 HIS A CA 1
ATOM 1633 C C . HIS A 1 203 ? -3.010 -5.183 16.536 1.00 94.69 203 HIS A C 1
ATOM 1635 O O . HIS A 1 203 ? -3.738 -4.999 17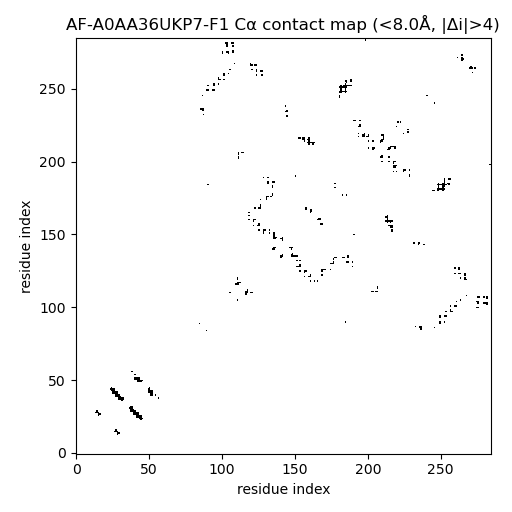.505 1.00 94.69 203 HIS A O 1
ATOM 1641 N N . ALA A 1 204 ? -3.480 -5.533 15.338 1.00 97.31 204 ALA A N 1
ATOM 1642 C CA . ALA A 1 204 ? -4.899 -5.767 15.071 1.00 97.31 204 ALA A CA 1
ATOM 1643 C C . ALA A 1 204 ? -5.471 -6.895 15.951 1.00 97.31 204 ALA A C 1
ATOM 1645 O O . ALA A 1 204 ? -6.571 -6.768 16.478 1.00 97.31 204 ALA A O 1
ATOM 1646 N N . GLN A 1 205 ? -4.683 -7.943 16.217 1.00 97.50 205 GLN A N 1
ATOM 1647 C CA . GLN A 1 205 ? -5.059 -9.031 17.128 1.00 97.50 205 GLN A CA 1
ATOM 1648 C C . GLN A 1 205 ? -5.294 -8.583 18.574 1.00 97.50 205 GLN A C 1
ATOM 1650 O O . GLN A 1 205 ? -6.046 -9.237 19.288 1.00 97.50 205 GLN A O 1
ATOM 1655 N N . LYS A 1 206 ? -4.706 -7.462 19.017 1.00 96.50 206 LYS A N 1
ATOM 1656 C CA . LYS A 1 206 ? -4.997 -6.883 20.343 1.00 96.50 206 LYS A CA 1
ATOM 1657 C C . LYS A 1 206 ? -6.390 -6.243 20.414 1.00 96.50 206 LYS A C 1
ATOM 1659 O O . LYS A 1 206 ? -6.863 -5.976 21.511 1.00 96.50 206 LYS A O 1
ATOM 1664 N N . LEU A 1 207 ? -7.014 -5.987 19.263 1.00 97.19 207 LEU A N 1
ATOM 1665 C CA . LEU A 1 207 ? -8.400 -5.536 19.113 1.00 97.19 207 LEU A CA 1
ATOM 1666 C C . LEU A 1 207 ? -9.344 -6.699 18.747 1.00 97.19 207 LEU A C 1
ATOM 1668 O O . LEU A 1 207 ? -10.439 -6.459 18.249 1.00 97.19 207 LEU A O 1
ATOM 1672 N N . ASP A 1 208 ? -8.902 -7.947 18.941 1.00 97.75 208 ASP A N 1
ATOM 1673 C CA . ASP A 1 208 ? -9.610 -9.182 18.576 1.00 97.75 208 ASP A CA 1
ATOM 1674 C C . ASP A 1 208 ? -9.857 -9.374 17.063 1.00 97.75 208 ASP A C 1
ATOM 1676 O O . ASP A 1 208 ? -10.626 -10.246 16.651 1.00 97.75 208 ASP A O 1
ATOM 1680 N N . TYR A 1 209 ? -9.151 -8.623 16.208 1.00 98.50 209 TYR A N 1
ATOM 1681 C CA . TYR A 1 209 ? -9.197 -8.794 14.752 1.00 98.50 209 TYR A CA 1
ATOM 1682 C C . TYR A 1 209 ? -8.154 -9.798 14.269 1.00 98.50 209 TYR A C 1
ATOM 1684 O O . TYR A 1 209 ? -7.008 -9.824 14.718 1.00 98.50 209 TYR A O 1
ATOM 1692 N N . ASN A 1 210 ? -8.537 -10.647 13.324 1.00 98.06 210 ASN A N 1
ATOM 1693 C CA . ASN A 1 210 ? -7.698 -11.730 12.830 1.00 98.06 210 ASN A CA 1
ATOM 1694 C C . ASN A 1 210 ? -7.932 -11.979 11.332 1.00 98.06 210 ASN A C 1
ATOM 1696 O O . ASN A 1 210 ? -8.674 -11.256 10.671 1.00 98.06 210 ASN A O 1
ATOM 1700 N N . GLY A 1 211 ? -7.267 -13.001 10.787 1.00 97.38 211 GLY A N 1
ATOM 1701 C CA . GLY A 1 211 ? -7.327 -13.325 9.358 1.00 97.38 211 GLY A CA 1
ATOM 1702 C C . GLY A 1 211 ? -8.710 -13.749 8.856 1.00 97.38 211 GLY A C 1
ATOM 1703 O O . GLY A 1 211 ? -8.897 -13.820 7.650 1.00 97.38 211 GLY A O 1
ATOM 1704 N N . GLU A 1 212 ? -9.665 -13.979 9.760 1.00 98.06 212 GLU A N 1
ATOM 1705 C CA . GLU A 1 212 ? -11.050 -14.350 9.466 1.00 98.06 212 GLU A CA 1
ATOM 1706 C C . GLU A 1 212 ? -12.069 -13.284 9.892 1.00 98.06 212 GLU A C 1
ATOM 1708 O O . GLU A 1 212 ? -13.267 -13.488 9.700 1.00 98.06 212 GLU A O 1
ATOM 1713 N N . HIS A 1 213 ? -11.634 -12.174 10.496 1.00 98.50 213 HIS A N 1
ATOM 1714 C CA . HIS A 1 213 ? -12.516 -11.085 10.915 1.00 98.50 213 HIS A CA 1
ATOM 1715 C C . HIS A 1 213 ? -11.733 -9.783 11.113 1.00 98.50 213 HIS A C 1
ATOM 1717 O O . HIS A 1 213 ? -10.905 -9.689 12.023 1.00 98.50 213 HIS A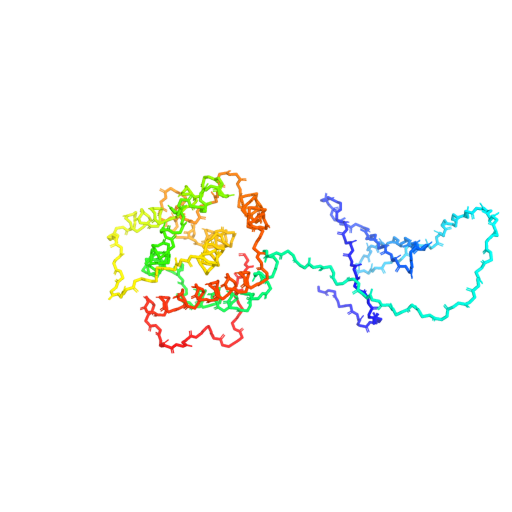 O 1
ATOM 1723 N N . GLY A 1 214 ? -11.999 -8.775 10.282 1.00 98.12 214 GLY A N 1
ATOM 1724 C CA . GLY A 1 214 ? -11.485 -7.411 10.444 1.00 98.12 214 GLY A CA 1
ATOM 1725 C C . GLY A 1 214 ? -10.000 -7.189 10.127 1.00 98.12 214 GLY A C 1
ATOM 1726 O O . GLY A 1 214 ? -9.593 -6.039 10.011 1.00 98.12 214 GLY A O 1
ATOM 1727 N N . ALA A 1 215 ? -9.184 -8.238 9.968 1.00 98.50 215 ALA A N 1
ATOM 1728 C CA . ALA A 1 215 ? -7.770 -8.129 9.596 1.00 98.50 215 ALA A CA 1
ATOM 1729 C C . ALA A 1 215 ? -7.338 -9.145 8.518 1.00 98.50 215 ALA A C 1
ATOM 1731 O O . ALA A 1 215 ? -6.178 -9.574 8.484 1.00 98.50 215 ALA A O 1
ATOM 1732 N N . ARG A 1 216 ? -8.251 -9.525 7.616 1.00 98.38 216 ARG A N 1
ATOM 1733 C CA . ARG A 1 216 ? -8.005 -10.420 6.472 1.00 98.38 216 ARG A CA 1
ATOM 1734 C C . ARG A 1 216 ? -6.902 -9.884 5.567 1.00 98.38 216 ARG A C 1
ATOM 1736 O O . ARG A 1 216 ? -6.027 -10.643 5.152 1.00 98.38 216 ARG A O 1
ATOM 1743 N N . HIS A 1 217 ? -6.897 -8.577 5.290 1.00 97.88 217 HIS A N 1
ATOM 1744 C CA . HIS A 1 217 ? -5.893 -7.963 4.410 1.00 97.88 217 HIS A CA 1
ATOM 1745 C C . HIS A 1 217 ? -4.470 -8.044 4.980 1.00 97.88 217 HIS A C 1
ATOM 1747 O O . HIS A 1 217 ? -3.505 -8.136 4.225 1.00 97.88 217 HIS A O 1
ATOM 1753 N N . LEU A 1 218 ? -4.335 -8.065 6.310 1.00 97.50 218 LEU A N 1
ATOM 1754 C CA . LEU A 1 218 ? -3.048 -8.181 6.994 1.00 97.50 218 LEU A CA 1
ATOM 1755 C C . LEU A 1 218 ? -2.594 -9.631 7.152 1.00 97.50 218 LEU A C 1
ATOM 1757 O O . LEU A 1 218 ? -1.432 -9.848 7.507 1.00 97.50 218 LEU A O 1
ATOM 1761 N N . ALA A 1 219 ? -3.461 -10.620 6.923 1.00 96.00 219 ALA A N 1
ATOM 1762 C CA . ALA A 1 219 ? -3.135 -12.028 7.103 1.00 96.00 219 ALA A CA 1
ATOM 1763 C C . ALA A 1 219 ? -1.939 -12.447 6.221 1.00 96.00 219 ALA A C 1
ATOM 1765 O O . ALA A 1 219 ? -1.782 -11.970 5.091 1.00 96.00 219 ALA A O 1
ATOM 1766 N N . PRO A 1 220 ? -1.047 -13.323 6.719 1.00 93.81 220 PRO A N 1
ATOM 1767 C CA . PRO A 1 220 ? 0.090 -13.778 5.933 1.00 93.81 220 PRO A CA 1
ATOM 1768 C C . PRO A 1 220 ? -0.381 -14.534 4.686 1.00 93.81 220 PRO A C 1
ATOM 1770 O O . PRO A 1 220 ? -1.384 -15.242 4.712 1.00 93.81 220 PRO A O 1
ATOM 1773 N N . HIS A 1 221 ? 0.387 -14.436 3.601 1.00 91.88 221 HIS A N 1
ATOM 1774 C CA . HIS A 1 221 ? 0.198 -15.317 2.449 1.00 91.88 221 HIS A CA 1
ATOM 1775 C C . HIS A 1 221 ? 0.284 -16.800 2.893 1.00 91.88 221 HIS A C 1
ATOM 1777 O O . HIS A 1 221 ? 1.152 -17.099 3.721 1.00 91.88 221 HIS A O 1
ATOM 1783 N N . PRO A 1 222 ? -0.519 -17.737 2.340 1.00 88.88 222 PRO A N 1
ATOM 1784 C CA . PRO A 1 222 ? -0.520 -19.150 2.752 1.00 88.88 222 PRO A CA 1
ATOM 1785 C C . PRO A 1 222 ? 0.864 -19.817 2.728 1.00 88.88 222 PRO A C 1
ATOM 1787 O O . PRO A 1 222 ? 1.217 -20.592 3.610 1.00 88.88 222 PRO A O 1
ATOM 1790 N N . ASN A 1 223 ? 1.699 -19.445 1.754 1.00 88.56 223 ASN A N 1
ATOM 1791 C CA . ASN A 1 223 ? 3.082 -19.928 1.625 1.00 88.56 223 ASN A CA 1
ATOM 1792 C C . ASN A 1 223 ? 4.104 -19.207 2.535 1.00 88.56 223 ASN A C 1
ATOM 1794 O O . ASN A 1 223 ? 5.302 -19.486 2.454 1.00 88.56 223 ASN A O 1
ATOM 1798 N N . GLY A 1 224 ? 3.657 -18.266 3.370 1.00 92.19 224 GLY A N 1
ATOM 1799 C CA . GLY A 1 224 ? 4.477 -17.413 4.229 1.00 92.19 224 GLY A CA 1
ATOM 1800 C C . GLY A 1 224 ? 4.980 -16.136 3.541 1.00 92.19 224 GLY A C 1
ATOM 1801 O O . GLY A 1 224 ? 5.406 -16.155 2.384 1.00 92.19 224 GLY A O 1
ATOM 1802 N N . ARG A 1 225 ? 4.995 -15.016 4.284 1.00 93.62 225 ARG A N 1
ATOM 1803 C CA . ARG A 1 225 ? 5.342 -13.669 3.772 1.00 93.62 225 ARG A CA 1
ATOM 1804 C C . ARG A 1 225 ? 6.698 -13.619 3.074 1.00 93.62 225 ARG A C 1
ATOM 1806 O O . ARG A 1 225 ? 6.806 -13.140 1.955 1.00 93.62 225 ARG A O 1
ATOM 1813 N N . GLY A 1 226 ? 7.736 -14.151 3.723 1.00 93.75 226 GLY A N 1
ATOM 1814 C CA . GLY A 1 226 ? 9.099 -14.090 3.196 1.00 93.75 226 GLY A CA 1
ATOM 1815 C C . GLY A 1 226 ? 9.318 -14.954 1.953 1.00 93.75 226 GLY A C 1
ATOM 1816 O O . GLY A 1 226 ? 10.167 -14.619 1.133 1.00 93.75 226 GLY A O 1
ATOM 1817 N N . LYS A 1 227 ? 8.582 -16.065 1.802 1.00 94.50 227 LYS A N 1
ATOM 1818 C CA . LYS A 1 227 ? 8.655 -16.906 0.598 1.00 94.50 227 LYS A CA 1
ATOM 1819 C C . LYS A 1 227 ? 7.929 -16.234 -0.567 1.00 94.50 227 LYS A C 1
ATOM 1821 O O . LYS A 1 227 ? 8.504 -16.169 -1.647 1.00 94.50 227 LYS A O 1
ATOM 1826 N N . HIS A 1 228 ? 6.733 -15.698 -0.313 1.00 95.12 228 HIS A N 1
ATOM 1827 C CA . HIS A 1 228 ? 5.959 -14.914 -1.282 1.00 95.12 228 HIS A CA 1
ATOM 1828 C C . HIS A 1 228 ? 6.753 -13.712 -1.801 1.00 95.12 228 HIS A C 1
ATOM 1830 O O . HIS A 1 228 ? 6.992 -13.599 -2.997 1.00 95.12 228 HIS A O 1
ATOM 1836 N N . TRP A 1 229 ? 7.281 -12.889 -0.891 1.00 95.88 229 TRP A N 1
ATOM 1837 C CA . TRP A 1 229 ? 8.064 -11.707 -1.248 1.00 95.88 229 TRP A CA 1
ATOM 1838 C C . TRP A 1 229 ? 9.298 -12.034 -2.091 1.00 95.88 229 TRP A C 1
ATOM 1840 O O . TRP A 1 229 ? 9.569 -11.357 -3.076 1.00 95.88 229 TRP A O 1
ATOM 1850 N N . ARG A 1 230 ? 10.047 -13.085 -1.731 1.00 96.62 230 ARG A N 1
ATOM 1851 C CA . ARG A 1 230 ? 11.211 -13.504 -2.523 1.00 96.62 230 ARG A CA 1
ATOM 1852 C C . ARG A 1 230 ? 10.808 -13.916 -3.936 1.00 96.62 230 ARG A C 1
ATOM 1854 O O . ARG A 1 230 ? 11.466 -13.485 -4.867 1.00 96.62 230 ARG A O 1
ATOM 1861 N N . ALA A 1 231 ? 9.730 -14.686 -4.095 1.00 96.19 231 ALA A N 1
ATOM 1862 C CA . ALA A 1 231 ? 9.238 -15.068 -5.419 1.00 96.19 231 ALA A CA 1
ATOM 1863 C C . ALA A 1 231 ? 8.841 -13.839 -6.255 1.00 96.19 231 ALA A C 1
ATOM 1865 O O . ALA A 1 231 ? 9.273 -13.708 -7.396 1.00 96.19 231 ALA A O 1
ATOM 1866 N N . PHE A 1 232 ? 8.104 -12.898 -5.664 1.00 97.00 232 PHE A N 1
ATOM 1867 C CA . PHE A 1 232 ? 7.741 -11.644 -6.325 1.00 97.00 232 PHE A CA 1
ATOM 1868 C C . PHE A 1 232 ? 8.970 -10.810 -6.738 1.00 97.00 232 PHE A C 1
ATOM 1870 O O . PHE A 1 232 ? 9.034 -10.308 -7.857 1.00 97.00 232 PHE A O 1
ATOM 1877 N N . VAL A 1 233 ? 9.985 -10.709 -5.873 1.00 96.88 233 VAL A N 1
ATOM 1878 C CA . VAL A 1 233 ? 11.244 -10.006 -6.177 1.00 96.88 233 VAL A CA 1
ATOM 1879 C C . VAL A 1 233 ? 12.002 -10.644 -7.342 1.00 96.88 233 VAL A C 1
ATOM 1881 O O . VAL A 1 233 ? 12.560 -9.912 -8.160 1.00 96.88 233 VAL A O 1
ATOM 1884 N N . GLU A 1 234 ? 12.020 -11.975 -7.448 1.00 97.75 234 GLU A N 1
ATOM 1885 C CA . GLU A 1 234 ? 12.616 -12.650 -8.609 1.00 97.75 234 GLU A CA 1
ATOM 1886 C C . GLU A 1 234 ? 11.894 -12.258 -9.904 1.00 97.75 234 GLU A C 1
ATOM 1888 O O . GLU A 1 234 ? 12.551 -11.908 -10.883 1.00 97.75 234 GLU A O 1
ATOM 1893 N N . HIS A 1 235 ? 10.557 -12.217 -9.896 1.00 97.75 235 HIS A N 1
ATOM 1894 C CA . HIS A 1 235 ? 9.782 -11.764 -11.053 1.00 97.75 235 HIS A CA 1
ATOM 1895 C C . HIS A 1 235 ? 10.055 -10.299 -11.411 1.00 97.75 235 HIS A C 1
ATOM 1897 O O . HIS A 1 235 ? 10.247 -10.000 -12.587 1.00 97.75 235 HIS A O 1
ATOM 1903 N N . LEU A 1 236 ? 10.156 -9.399 -10.424 1.00 96.56 236 LEU A N 1
ATOM 1904 C CA . LEU A 1 236 ? 10.526 -7.999 -10.670 1.00 96.56 236 LEU A CA 1
ATOM 1905 C C . LEU A 1 236 ? 11.907 -7.866 -11.319 1.00 96.56 236 LEU A C 1
ATOM 1907 O O . LEU A 1 236 ? 12.063 -7.120 -12.282 1.00 96.56 236 LEU A O 1
ATOM 1911 N N . ASN A 1 237 ? 12.911 -8.583 -10.811 1.00 97.44 237 ASN A N 1
ATOM 1912 C CA . ASN A 1 237 ? 14.255 -8.551 -11.391 1.00 97.44 237 ASN A CA 1
ATOM 1913 C C . ASN A 1 237 ? 14.283 -9.157 -12.806 1.00 97.44 237 ASN A C 1
ATOM 1915 O O . ASN A 1 237 ? 15.091 -8.739 -13.633 1.00 97.44 237 ASN A O 1
ATOM 1919 N N . ALA A 1 238 ? 13.401 -10.117 -13.094 1.00 97.38 238 ALA A N 1
ATOM 1920 C CA . ALA A 1 238 ? 13.297 -10.777 -14.391 1.00 97.38 238 ALA A CA 1
ATOM 1921 C C . ALA A 1 238 ? 12.561 -9.954 -15.467 1.00 97.38 238 ALA A C 1
ATOM 1923 O O . ALA A 1 238 ? 12.555 -10.369 -16.624 1.00 97.38 238 ALA A O 1
ATOM 1924 N N . LEU A 1 239 ? 11.988 -8.788 -15.133 1.00 96.00 239 LEU A N 1
ATOM 1925 C CA . LEU A 1 239 ? 11.327 -7.912 -16.113 1.00 96.00 239 LEU A CA 1
ATOM 1926 C C . LEU A 1 239 ? 12.287 -7.352 -17.174 1.00 96.00 239 LEU A C 1
ATOM 1928 O O . LEU A 1 239 ? 11.833 -6.912 -18.227 1.00 96.00 239 LEU A O 1
ATOM 1932 N N . GLY A 1 240 ? 13.600 -7.357 -16.911 1.00 94.19 240 GLY A N 1
ATOM 1933 C CA . GLY A 1 240 ? 14.608 -6.927 -17.885 1.00 94.19 240 GLY A CA 1
ATOM 1934 C C . GLY A 1 240 ? 14.478 -5.458 -18.295 1.00 94.19 240 GLY A C 1
ATOM 1935 O O . GLY A 1 240 ? 14.742 -5.119 -19.448 1.00 94.19 240 GLY A O 1
ATOM 1936 N N . LEU A 1 241 ? 14.034 -4.598 -17.372 1.00 96.50 241 LEU A N 1
ATOM 1937 C CA . LEU A 1 241 ? 13.865 -3.167 -17.616 1.00 96.50 241 LEU A CA 1
ATOM 1938 C C . LEU A 1 241 ? 15.208 -2.502 -17.950 1.00 96.50 241 LEU A C 1
ATOM 1940 O O . LEU A 1 241 ? 16.246 -2.848 -17.385 1.00 96.50 241 LEU A O 1
ATOM 1944 N N . SER A 1 242 ? 15.184 -1.516 -18.851 1.00 97.31 242 SER A N 1
ATOM 1945 C CA . SER A 1 242 ? 16.348 -0.654 -19.071 1.00 97.31 242 SER A CA 1
ATOM 1946 C C . SER A 1 242 ? 16.589 0.247 -17.848 1.00 97.31 242 SER A C 1
ATOM 1948 O O . SER A 1 242 ? 15.657 0.486 -17.074 1.00 97.31 242 SER A O 1
ATOM 1950 N N . PRO A 1 243 ? 17.797 0.810 -17.672 1.00 96.19 243 PRO A N 1
ATOM 1951 C CA . PRO A 1 243 ? 18.076 1.739 -16.574 1.00 96.19 243 PRO A CA 1
ATOM 1952 C C . PRO A 1 243 ? 17.101 2.926 -16.495 1.00 96.19 243 PRO A C 1
ATOM 1954 O O . PRO A 1 243 ? 16.739 3.363 -15.404 1.00 96.19 243 PRO A O 1
ATOM 1957 N N . GLU A 1 244 ? 16.638 3.430 -17.639 1.00 97.81 244 GLU A N 1
ATOM 1958 C CA . GLU A 1 244 ? 15.663 4.522 -17.726 1.00 97.81 244 GLU A CA 1
ATOM 1959 C C . GLU A 1 244 ? 14.280 4.069 -17.241 1.00 97.81 244 GLU A C 1
ATOM 1961 O O . GLU A 1 244 ? 13.652 4.753 -16.433 1.00 97.81 244 GLU A O 1
ATOM 1966 N N . ALA A 1 245 ? 13.836 2.883 -17.668 1.00 98.19 245 ALA A N 1
ATOM 1967 C CA . ALA A 1 245 ? 12.579 2.288 -17.224 1.00 98.19 245 ALA A CA 1
ATOM 1968 C C . ALA A 1 245 ? 12.597 1.964 -15.720 1.00 98.19 245 ALA A C 1
ATOM 1970 O O . ALA A 1 245 ? 11.609 2.181 -15.016 1.00 98.19 245 ALA A O 1
ATOM 1971 N N . GLU A 1 246 ? 13.732 1.507 -15.188 1.00 98.25 246 GLU A N 1
ATOM 1972 C CA . GLU A 1 246 ? 13.894 1.330 -13.747 1.00 98.25 246 GLU A CA 1
ATOM 1973 C C . GLU A 1 246 ? 13.820 2.656 -12.985 1.00 98.25 246 GLU A C 1
ATOM 1975 O O . GLU A 1 246 ? 13.207 2.714 -11.918 1.00 98.25 246 GLU A O 1
ATOM 1980 N N . ALA A 1 247 ? 14.411 3.731 -13.514 1.00 98.12 247 ALA A N 1
ATOM 1981 C CA . ALA A 1 247 ? 14.327 5.054 -12.900 1.00 98.12 247 ALA A CA 1
ATOM 1982 C C . ALA A 1 247 ? 12.875 5.563 -12.852 1.00 98.12 247 ALA A C 1
ATOM 1984 O O . ALA A 1 247 ? 12.445 6.102 -11.828 1.00 98.12 247 ALA A O 1
ATOM 1985 N N . GLU A 1 248 ? 12.095 5.334 -13.913 1.00 98.69 248 GLU A N 1
ATOM 1986 C CA . GLU A 1 248 ? 10.657 5.618 -13.935 1.00 98.69 248 GLU A CA 1
ATOM 1987 C C . GLU A 1 248 ? 9.894 4.788 -12.897 1.00 98.69 248 GLU A C 1
ATOM 1989 O O . GLU A 1 248 ? 9.093 5.339 -12.142 1.00 98.69 248 GLU A O 1
ATOM 1994 N N . ALA A 1 249 ? 10.174 3.487 -12.792 1.00 98.69 249 ALA A N 1
ATOM 1995 C CA . ALA A 1 249 ? 9.557 2.626 -11.786 1.00 98.69 249 ALA A CA 1
ATOM 1996 C C . ALA A 1 249 ? 9.902 3.065 -10.354 1.00 98.69 249 ALA A C 1
ATOM 1998 O O . ALA A 1 249 ? 9.034 3.110 -9.484 1.00 98.69 249 ALA A O 1
ATOM 1999 N N . ILE A 1 250 ? 11.147 3.471 -10.099 1.00 98.69 250 ILE A N 1
ATOM 2000 C CA . ILE A 1 250 ? 11.559 4.022 -8.803 1.00 98.69 250 ILE A CA 1
ATOM 2001 C C . ILE A 1 250 ? 10.811 5.322 -8.498 1.00 98.69 250 ILE A C 1
ATOM 2003 O O . ILE A 1 250 ? 10.378 5.525 -7.360 1.00 98.69 250 ILE A O 1
ATOM 2007 N N . GLN A 1 251 ? 10.622 6.195 -9.490 1.00 98.75 251 GLN A N 1
ATOM 2008 C CA . GLN A 1 251 ? 9.800 7.388 -9.309 1.00 98.75 251 GLN A CA 1
ATOM 2009 C C . GLN A 1 251 ? 8.342 7.018 -9.008 1.00 98.75 251 GLN A C 1
ATOM 2011 O O . GLN A 1 251 ? 7.765 7.577 -8.081 1.00 98.75 251 GLN A O 1
ATOM 2016 N N . GLY A 1 252 ? 7.781 6.023 -9.698 1.00 98.81 252 GLY A N 1
ATOM 2017 C CA . GLY A 1 252 ? 6.447 5.495 -9.409 1.00 98.81 252 GLY A CA 1
ATOM 2018 C C . GLY A 1 252 ? 6.300 4.990 -7.970 1.00 98.81 252 GLY A C 1
ATOM 2019 O O . GLY A 1 252 ? 5.314 5.296 -7.309 1.00 98.81 252 GLY A O 1
ATOM 2020 N N . ALA A 1 253 ? 7.307 4.298 -7.429 1.00 98.75 253 ALA A N 1
ATOM 2021 C CA . ALA A 1 253 ? 7.294 3.863 -6.031 1.00 98.75 253 ALA A CA 1
ATOM 2022 C C . ALA A 1 253 ? 7.303 5.052 -5.049 1.00 98.75 253 ALA A C 1
ATOM 2024 O O . ALA A 1 253 ? 6.584 5.039 -4.049 1.00 98.75 253 ALA A O 1
ATOM 2025 N N . LYS A 1 254 ? 8.078 6.108 -5.337 1.00 98.69 254 LYS A N 1
ATOM 2026 C CA . LYS A 1 254 ? 8.070 7.350 -4.540 1.00 98.69 254 LYS A CA 1
ATOM 2027 C C . LYS A 1 254 ? 6.708 8.046 -4.605 1.00 98.69 254 LYS A C 1
ATOM 2029 O O . LYS A 1 254 ? 6.204 8.471 -3.565 1.00 98.69 254 LYS A O 1
ATOM 2034 N N . ASP A 1 255 ? 6.108 8.112 -5.793 1.00 98.75 255 ASP A N 1
ATOM 2035 C CA . ASP A 1 255 ? 4.781 8.691 -6.023 1.00 98.75 255 ASP A CA 1
ATOM 2036 C C . ASP A 1 255 ? 3.703 7.911 -5.236 1.00 98.75 255 ASP A C 1
ATOM 2038 O O . ASP A 1 255 ? 2.859 8.520 -4.576 1.00 98.75 255 ASP A O 1
ATOM 2042 N N . ALA A 1 256 ? 3.788 6.574 -5.199 1.00 98.69 256 ALA A N 1
ATOM 2043 C CA . ALA A 1 256 ? 2.890 5.710 -4.429 1.00 98.69 256 ALA A CA 1
ATOM 2044 C C . ALA A 1 256 ? 2.962 5.976 -2.915 1.00 98.69 256 ALA A C 1
ATOM 2046 O O . ALA A 1 256 ? 1.932 6.171 -2.263 1.00 98.69 256 ALA A O 1
ATOM 2047 N N . PHE A 1 257 ? 4.171 6.048 -2.343 1.00 98.44 257 PHE A N 1
ATOM 2048 C CA . PHE A 1 257 ? 4.345 6.388 -0.926 1.00 98.44 257 PHE A CA 1
ATOM 2049 C C . PHE A 1 257 ? 3.870 7.813 -0.606 1.00 98.44 257 PHE A C 1
ATOM 2051 O O . PHE A 1 257 ? 3.271 8.047 0.447 1.00 98.44 257 PHE A O 1
ATOM 2058 N N . ALA A 1 258 ? 4.118 8.775 -1.500 1.00 98.19 258 ALA A N 1
ATOM 2059 C CA . ALA A 1 258 ? 3.641 10.144 -1.332 1.00 98.19 258 ALA A CA 1
ATOM 2060 C C . ALA A 1 258 ? 2.106 10.201 -1.320 1.00 98.19 258 ALA A C 1
ATOM 2062 O O . ALA A 1 258 ? 1.524 10.815 -0.422 1.00 98.19 258 ALA A O 1
ATOM 2063 N N . PHE A 1 259 ? 1.452 9.502 -2.253 1.00 98.56 259 PHE A N 1
ATOM 2064 C CA . PHE A 1 259 ? -0.002 9.375 -2.291 1.00 98.56 259 PHE A CA 1
ATOM 2065 C C . PHE A 1 259 ? -0.553 8.729 -1.016 1.00 98.56 259 PHE A C 1
ATOM 2067 O O . PHE A 1 259 ? -1.496 9.252 -0.424 1.00 98.56 259 PHE A O 1
ATOM 2074 N N . TYR A 1 260 ? 0.077 7.657 -0.531 1.00 98.50 260 TYR A N 1
ATOM 2075 C CA . TYR A 1 260 ? -0.322 7.010 0.718 1.00 98.50 260 TYR A CA 1
ATOM 2076 C C . TYR A 1 260 ? -0.336 8.000 1.899 1.00 98.50 260 TYR A C 1
ATOM 2078 O O . TYR A 1 260 ? -1.288 8.020 2.678 1.00 98.50 260 TYR A O 1
ATOM 2086 N N . LYS A 1 261 ? 0.668 8.887 2.010 1.00 98.06 261 LYS A N 1
ATOM 2087 C CA . LYS A 1 261 ? 0.688 9.934 3.052 1.00 98.06 261 LYS A CA 1
ATOM 2088 C C . LYS A 1 261 ? -0.410 10.978 2.878 1.00 98.06 261 LYS A C 1
ATOM 2090 O O . LYS A 1 261 ? -0.951 11.434 3.881 1.00 98.06 261 LYS A O 1
ATOM 2095 N N . VAL A 1 262 ? -0.742 11.364 1.645 1.00 98.25 262 VAL A N 1
ATOM 2096 C CA . VAL A 1 262 ? -1.866 12.279 1.375 1.00 98.25 262 VAL A CA 1
ATOM 2097 C C . VAL A 1 262 ? -3.161 11.679 1.916 1.00 98.25 262 VAL A C 1
ATOM 2099 O O . VAL A 1 262 ? -3.818 12.295 2.752 1.00 98.25 262 VAL A O 1
ATOM 2102 N N . VAL A 1 263 ? -3.470 10.439 1.532 1.00 98.38 263 VAL A N 1
ATOM 2103 C CA . VAL A 1 263 ? -4.682 9.747 1.987 1.00 98.38 263 VAL A CA 1
ATOM 2104 C C . VAL A 1 263 ? -4.682 9.569 3.505 1.00 98.38 263 VAL A C 1
ATOM 2106 O O . VAL A 1 263 ? -5.713 9.774 4.145 1.00 98.38 263 VAL A O 1
ATOM 2109 N N . LEU A 1 264 ? -3.537 9.227 4.106 1.00 98.44 264 LEU A N 1
ATOM 2110 C CA . LEU A 1 264 ? -3.411 9.068 5.556 1.00 98.44 264 LEU A CA 1
ATOM 2111 C C . LEU A 1 264 ? -3.772 10.368 6.272 1.00 98.44 264 LEU A C 1
ATOM 2113 O O . LEU A 1 264 ? -4.620 10.358 7.163 1.00 98.44 264 LEU A O 1
ATOM 2117 N N . ARG A 1 265 ? -3.169 11.488 5.860 1.00 98.38 265 ARG A N 1
ATOM 2118 C CA . ARG A 1 265 ? -3.425 12.800 6.464 1.00 98.38 265 ARG A CA 1
ATOM 2119 C C . ARG A 1 265 ? -4.894 13.171 6.367 1.00 98.38 265 ARG A C 1
ATOM 2121 O O . ARG A 1 265 ? -5.490 13.529 7.373 1.00 98.38 265 ARG A O 1
ATOM 2128 N N . GLU A 1 266 ? -5.490 13.012 5.191 1.00 97.81 266 GLU A N 1
ATOM 2129 C CA . GLU A 1 266 ? -6.904 13.320 4.980 1.00 97.81 266 GLU A CA 1
ATOM 2130 C C . GLU A 1 266 ? -7.820 12.446 5.843 1.00 97.81 266 GLU A C 1
ATOM 2132 O O . GLU A 1 266 ? -8.745 12.950 6.476 1.00 97.81 266 GLU A O 1
ATOM 2137 N N . THR A 1 267 ? -7.528 11.148 5.934 1.00 97.56 267 THR A N 1
ATOM 2138 C CA . THR A 1 267 ? -8.354 10.187 6.680 1.00 97.56 267 THR A CA 1
ATOM 2139 C C . THR A 1 267 ? -8.271 10.396 8.197 1.00 97.56 267 THR A C 1
ATOM 2141 O O . THR A 1 267 ? -9.251 10.174 8.910 1.00 97.56 267 THR A O 1
ATOM 2144 N N . PHE A 1 268 ? -7.115 10.841 8.698 1.00 97.75 268 PHE A N 1
ATOM 2145 C CA . PHE A 1 268 ? -6.874 11.104 10.120 1.00 97.75 268 PHE A CA 1
ATOM 2146 C C . PHE A 1 268 ? -6.990 12.589 10.508 1.00 97.75 268 PHE A C 1
ATOM 2148 O O . PHE A 1 268 ? -6.775 12.929 11.669 1.00 97.75 268 PHE A O 1
ATOM 2155 N N . GLY A 1 269 ? -7.363 13.473 9.576 1.00 97.19 269 GLY A N 1
ATOM 2156 C CA . GLY A 1 269 ? -7.556 14.903 9.841 1.00 97.19 269 GLY A CA 1
ATOM 2157 C C . GLY A 1 269 ? -6.266 15.671 10.147 1.00 97.19 269 GLY A C 1
ATOM 2158 O O . GLY A 1 269 ? -6.293 16.644 10.899 1.00 97.19 269 GLY A O 1
ATOM 2159 N N . LEU A 1 270 ? -5.132 15.234 9.598 1.00 97.69 270 LEU A N 1
ATOM 2160 C CA . LEU A 1 270 ? -3.848 15.915 9.749 1.00 97.69 270 LEU A CA 1
ATOM 2161 C C . LEU A 1 270 ? -3.685 17.043 8.714 1.00 97.69 270 LEU A C 1
ATOM 2163 O O . LEU A 1 270 ? -4.183 16.916 7.591 1.00 97.69 270 LEU A O 1
ATOM 2167 N N . PRO A 1 271 ? -2.937 18.116 9.037 1.00 96.62 271 PRO A N 1
ATOM 2168 C CA . PRO A 1 271 ? -2.580 19.148 8.069 1.00 96.62 271 PRO A CA 1
ATOM 2169 C C . PRO A 1 271 ? -1.809 18.600 6.863 1.00 96.62 271 PRO A C 1
ATOM 2171 O O . PRO A 1 271 ? -1.102 17.589 6.941 1.00 96.62 271 PRO A O 1
ATOM 2174 N N . GLU A 1 272 ? -1.882 19.323 5.747 1.00 94.31 272 GLU A N 1
ATOM 2175 C CA . GLU A 1 272 ? -1.030 19.055 4.593 1.00 94.31 272 GLU A CA 1
ATOM 2176 C C . GLU A 1 272 ? 0.453 19.131 4.991 1.00 94.31 272 GLU A C 1
ATOM 2178 O O . GLU A 1 272 ? 0.870 20.004 5.750 1.00 94.31 272 GLU A O 1
ATOM 2183 N N . GLY A 1 273 ? 1.250 18.173 4.513 1.00 93.62 273 GLY A N 1
ATOM 2184 C CA . GLY A 1 273 ? 2.673 18.089 4.845 1.00 93.62 273 GLY A CA 1
ATOM 2185 C C . GLY A 1 273 ? 2.991 17.566 6.251 1.00 93.62 273 GLY A C 1
ATOM 2186 O O . GLY A 1 273 ? 4.169 17.451 6.572 1.00 93.62 273 GLY A O 1
ATOM 2187 N N . ALA A 1 274 ? 1.997 17.200 7.072 1.00 96.19 274 ALA A N 1
ATOM 2188 C CA . ALA A 1 274 ? 2.249 16.627 8.395 1.00 96.19 274 ALA A CA 1
ATOM 2189 C C . ALA A 1 274 ? 3.076 15.330 8.311 1.00 96.19 274 ALA A C 1
ATOM 2191 O O . ALA A 1 274 ? 2.765 14.424 7.533 1.00 96.19 274 ALA A O 1
ATOM 2192 N N . GLU A 1 275 ? 4.119 15.233 9.126 1.00 96.69 275 GLU A N 1
ATOM 2193 C CA . GLU A 1 275 ? 4.946 14.037 9.307 1.00 96.69 275 GLU A CA 1
ATOM 2194 C C . GLU A 1 275 ? 4.853 13.580 10.769 1.00 96.69 275 GLU A C 1
ATOM 2196 O O . GLU A 1 275 ? 4.299 14.285 11.618 1.00 96.69 275 GLU A O 1
ATOM 2201 N N . ALA A 1 276 ? 5.386 12.395 11.070 1.00 93.69 276 ALA A N 1
ATOM 2202 C CA . ALA A 1 276 ? 5.520 11.958 12.456 1.00 93.69 276 ALA A CA 1
ATOM 2203 C C . ALA A 1 276 ? 6.355 12.970 13.273 1.00 93.69 276 ALA A C 1
ATOM 2205 O O . ALA A 1 276 ? 7.214 13.648 12.698 1.00 93.69 276 ALA A O 1
ATOM 2206 N N . PRO A 1 277 ? 6.152 13.059 14.602 1.00 89.25 277 PRO A N 1
ATOM 2207 C CA . PRO A 1 277 ? 6.945 13.937 15.456 1.00 89.25 277 PRO A CA 1
ATOM 2208 C C . PRO A 1 277 ? 8.454 13.737 15.264 1.00 89.25 277 PRO A C 1
ATOM 2210 O O . PRO A 1 277 ? 8.926 12.615 15.067 1.00 89.25 277 PRO A O 1
ATOM 2213 N N . GLU A 1 278 ? 9.228 14.820 15.340 1.00 84.88 278 GLU A N 1
ATOM 2214 C CA . GLU A 1 278 ? 10.683 14.737 15.208 1.00 84.88 278 GLU A CA 1
ATOM 2215 C C . GLU A 1 278 ? 11.272 13.815 16.288 1.00 84.88 278 GLU A C 1
ATOM 2217 O O . GLU A 1 278 ? 10.919 13.897 17.465 1.00 84.88 278 GLU A O 1
ATOM 2222 N N . GLY A 1 279 ? 12.146 12.892 15.879 1.00 80.25 279 GLY A N 1
ATOM 2223 C CA . GLY A 1 279 ? 12.713 11.883 16.776 1.00 80.25 279 GLY A CA 1
ATOM 2224 C C . GLY A 1 279 ? 11.759 10.743 17.151 1.00 80.25 279 GLY A C 1
ATOM 2225 O O . GLY A 1 279 ? 12.112 9.938 18.012 1.00 80.25 279 GLY A O 1
ATOM 2226 N N . PHE A 1 280 ? 10.581 10.636 16.522 1.00 84.19 280 PHE A N 1
ATOM 2227 C CA . PHE A 1 280 ? 9.682 9.501 16.723 1.00 84.19 280 PHE A CA 1
ATOM 2228 C C . PHE A 1 280 ? 10.380 8.190 16.347 1.00 84.19 280 PHE A C 1
ATOM 2230 O O . PHE A 1 280 ? 10.799 7.986 15.207 1.00 84.19 280 PHE A O 1
ATOM 2237 N N . VAL A 1 281 ? 10.485 7.289 17.323 1.00 75.00 281 VAL A N 1
ATOM 2238 C CA . VAL A 1 281 ? 10.980 5.930 17.119 1.00 75.00 281 VAL A CA 1
ATOM 2239 C C . VAL A 1 281 ? 9.790 4.989 17.280 1.00 75.00 281 VAL A C 1
ATOM 2241 O O . VAL A 1 281 ? 9.292 4.842 18.399 1.00 75.00 281 VAL A O 1
ATOM 2244 N N . PRO A 1 282 ? 9.305 4.347 16.204 1.00 67.38 282 PRO A N 1
ATOM 2245 C CA . PRO A 1 282 ? 8.201 3.407 16.312 1.00 67.38 282 PRO A CA 1
ATOM 2246 C C . PRO A 1 282 ? 8.596 2.244 17.228 1.00 67.38 282 PRO A C 1
ATOM 2248 O O . PRO A 1 282 ? 9.707 1.711 17.146 1.00 67.38 282 PRO A O 1
ATOM 2251 N N . HIS A 1 283 ? 7.672 1.803 18.083 1.00 61.12 283 HIS A N 1
ATOM 2252 C CA . HIS A 1 283 ? 7.846 0.590 18.881 1.00 61.12 283 HIS A CA 1
ATOM 2253 C C . HIS A 1 283 ? 7.744 -0.656 17.989 1.00 61.12 283 HIS A C 1
ATOM 2255 O O . HIS A 1 283 ? 6.732 -1.350 17.975 1.00 61.12 283 HIS A O 1
ATOM 2261 N N . ARG A 1 284 ? 8.807 -0.941 17.230 1.00 58.84 284 ARG A N 1
ATOM 2262 C CA . ARG A 1 284 ? 8.937 -2.106 16.343 1.00 58.84 284 ARG A CA 1
ATOM 2263 C C . ARG A 1 284 ? 9.294 -3.369 17.155 1.00 58.84 284 ARG A C 1
ATOM 2265 O O . ARG A 1 284 ? 10.409 -3.874 17.028 1.00 58.84 284 ARG A O 1
ATOM 2272 N N . HIS A 1 285 ? 8.403 -3.855 18.030 1.00 42.88 285 HIS A N 1
ATOM 2273 C CA . HIS A 1 285 ? 8.637 -5.048 18.877 1.00 42.88 285 HIS A CA 1
ATOM 2274 C C . HIS A 1 285 ? 7.472 -6.068 18.892 1.00 42.88 285 HIS A C 1
ATOM 2276 O O . HIS A 1 285 ? 6.305 -5.736 19.206 1.00 42.88 285 HIS A O 1
#

Secondary structure (DSSP, 8-state):
-PPPP---------------SS---EEEEEEEEETTEEEEEEEEEETTEEEEE-------PPP--------------------PPPHHHHHHHHHHHHHHHHHHHHHHT-TTSSHHHHHHHHHHHHHHHHHHHHHHT-HHHHHHSTTGGGG--HHHHHHHHHHTTPPPPPPSSPPP---HHHHHHHHHHHHHHHHHHHHHHHHHGGGT-BTTBB-TTTSPPTT-HHHHHHHHHHHHHTT---HHHHHHHHHHHHHHHHHHHHHHHHHHTPPTT--SPTT------

Nearest PDB structures (foldseek):
  1p3v-assembly1_A  TM=9.935E-01  e=1.164E-24  Neisseria meningitidis
  1sk7-assembly1_A  TM=9.543E-01  e=1.764E-12  Pseudomonas aeruginosa
  1dvg-assembly2_B  TM=7.596E-01  e=1.297E-04  Rattus norvegicus
  1xjz-assembly2_B  TM=7.335E-01  e=1.915E-04  Homo sapiens
  3wkt-assembly2_D  TM=7.224E-01  e=1.824E-04  Rattus norvegicus